Protein AF-A0A2G6SWP2-F1 (afdb_monomer)

Sequence (239 aa):
MKKTIASVWGLAACVAVLSAGQAAAQPREADLSPHEALRAASAQRAAQRSGIEQERKQNLAQRKQTEVKCYRLFAVEDCLRDARNEWRQVETRLRAQEVQINDAERKEKAQERLRQIEDKQSSAADAAGPAGAASAASATVRNPPQGGKPAAREKSPGTVVLRDREAQERASQQRARQSSQAAEQSAREKESAERAAKARQRQLDAEKASEARRARRDKEQAQSAADGHKPAASLPTPP

Radius of gyration: 37.95 Å; Cα contacts (8 Å, |Δi|>4): 31; chains: 1; bounding box: 95×70×101 Å

Solvent-accessible surface area (backbone atoms only — not comparable to full-atom values): 14429 Å² total; per-residue (Å²): 140,88,82,86,84,86,84,87,84,82,88,82,89,78,91,74,88,74,88,70,77,82,76,75,78,63,77,72,77,66,86,54,53,75,68,51,51,52,49,51,54,52,49,51,51,51,51,51,52,51,50,50,54,51,49,52,53,49,48,53,51,50,41,55,55,48,49,63,55,23,73,74,46,90,62,29,68,61,44,47,50,49,49,51,50,55,48,49,53,54,51,50,54,50,50,52,54,52,49,52,55,52,51,52,53,51,50,53,54,50,51,52,50,49,51,57,49,51,55,51,49,49,55,48,49,71,72,40,48,94,81,39,70,80,49,69,83,72,62,89,62,90,74,78,87,89,82,72,81,81,69,86,70,77,82,49,73,69,61,56,56,52,51,53,49,52,51,50,53,51,52,51,52,50,51,53,51,52,52,49,50,53,50,52,50,55,51,52,50,50,52,50,52,49,53,51,51,53,50,52,50,52,49,56,52,50,48,53,54,48,52,54,51,50,55,49,51,53,48,53,51,52,51,40,46,74,74,67,51,78,80,80,81,77,79,82,79,81,133

Mean predicted aligned error: 19.32 Å

pLDDT: mean 81.24, std 20.94, range [34.31, 98.38]

Structure (mmCIF, N/CA/C/O backbone):
data_AF-A0A2G6SWP2-F1
#
_entry.id   AF-A0A2G6SWP2-F1
#
loop_
_atom_site.group_PDB
_atom_site.id
_atom_site.type_symbol
_atom_site.label_atom_id
_atom_site.label_alt_id
_atom_site.label_comp_id
_atom_site.label_asym_id
_atom_site.label_entity_id
_atom_site.label_seq_id
_atom_site.pdbx_PDB_ins_code
_atom_site.Cartn_x
_atom_site.Cartn_y
_atom_site.Cartn_z
_atom_site.occupancy
_atom_site.B_iso_or_equiv
_atom_site.auth_seq_id
_atom_site.auth_comp_id
_atom_site.auth_asym_id
_atom_site.auth_atom_id
_atom_site.pdbx_PDB_model_num
ATOM 1 N N . MET A 1 1 ? 52.489 -29.653 -4.507 1.00 43.66 1 MET A N 1
ATOM 2 C CA . MET A 1 1 ? 53.060 -29.949 -3.176 1.00 43.66 1 MET A CA 1
ATOM 3 C C . MET A 1 1 ? 51.989 -29.649 -2.140 1.00 43.66 1 MET A C 1
ATOM 5 O O . MET A 1 1 ? 51.644 -28.495 -1.944 1.00 43.66 1 MET A O 1
ATOM 9 N N . LYS A 1 2 ? 51.362 -30.698 -1.604 1.00 43.72 2 LYS A N 1
ATOM 10 C CA . LYS A 1 2 ? 50.264 -30.632 -0.631 1.00 43.72 2 LYS A CA 1
ATOM 11 C C . LYS A 1 2 ? 50.854 -30.937 0.745 1.00 43.72 2 LYS A C 1
ATOM 13 O O . LYS A 1 2 ? 51.536 -31.950 0.871 1.00 43.72 2 LYS A O 1
ATOM 18 N N . LYS A 1 3 ? 50.594 -30.105 1.752 1.00 48.22 3 LYS A N 1
ATOM 19 C CA . LYS A 1 3 ? 50.799 -30.470 3.160 1.00 48.22 3 LYS A CA 1
ATOM 20 C C . LYS A 1 3 ? 49.583 -30.049 3.976 1.00 48.22 3 LYS A C 1
ATOM 22 O O . LYS A 1 3 ? 49.459 -28.917 4.422 1.00 48.22 3 LYS A O 1
ATOM 27 N N . THR A 1 4 ? 48.678 -31.007 4.104 1.00 47.84 4 THR A N 1
ATOM 28 C CA . THR A 1 4 ? 47.709 -31.153 5.187 1.00 47.84 4 THR A CA 1
ATOM 29 C C . THR A 1 4 ? 48.463 -31.486 6.474 1.00 47.84 4 THR A C 1
ATOM 31 O O . THR A 1 4 ? 49.260 -32.423 6.473 1.00 47.84 4 THR A O 1
ATOM 34 N N . ILE A 1 5 ? 48.207 -30.762 7.563 1.00 57.62 5 ILE A N 1
ATOM 35 C CA . ILE A 1 5 ? 48.608 -31.179 8.911 1.00 57.62 5 ILE A CA 1
ATOM 36 C C . ILE A 1 5 ? 47.326 -31.518 9.660 1.00 57.62 5 ILE A C 1
ATOM 38 O O . ILE A 1 5 ? 46.553 -30.641 10.036 1.00 57.62 5 ILE A O 1
ATOM 42 N N . ALA A 1 6 ? 47.100 -32.819 9.807 1.00 49.94 6 ALA A N 1
ATOM 43 C CA . ALA A 1 6 ? 46.208 -33.386 10.796 1.00 49.94 6 ALA A CA 1
ATOM 44 C C . ALA A 1 6 ? 47.041 -33.664 12.050 1.00 49.94 6 ALA A C 1
ATOM 46 O O . ALA A 1 6 ? 48.084 -34.307 11.953 1.00 49.94 6 ALA A O 1
ATOM 47 N N . SER A 1 7 ? 46.561 -33.221 13.208 1.00 47.03 7 SER A N 1
ATOM 48 C CA . SER A 1 7 ? 47.030 -33.715 14.500 1.00 47.03 7 SER A CA 1
ATOM 49 C C . SER A 1 7 ? 45.811 -34.081 15.330 1.00 47.03 7 SER A C 1
ATOM 51 O O . SER A 1 7 ? 45.138 -33.224 15.893 1.00 47.03 7 SER A O 1
ATOM 53 N N . VAL A 1 8 ? 45.530 -35.381 15.350 1.00 48.97 8 VAL A N 1
ATOM 54 C CA . VAL A 1 8 ? 44.679 -36.053 16.328 1.00 48.97 8 VAL A CA 1
ATOM 55 C C . VAL A 1 8 ? 45.615 -36.600 17.398 1.00 48.97 8 VAL A C 1
ATOM 57 O O . VAL A 1 8 ? 46.459 -37.431 17.083 1.00 48.97 8 VAL A O 1
ATOM 60 N N . TRP A 1 9 ? 45.451 -36.161 18.642 1.00 51.78 9 TRP A N 1
ATOM 61 C CA . TRP A 1 9 ? 45.814 -36.940 19.826 1.00 51.78 9 TRP A CA 1
ATOM 62 C C . TRP A 1 9 ? 44.601 -36.925 20.745 1.00 51.78 9 TRP A C 1
ATOM 64 O O . TRP A 1 9 ? 44.095 -35.866 21.113 1.00 51.78 9 TRP A O 1
ATOM 74 N N . GLY A 1 10 ? 44.081 -38.119 21.002 1.00 37.25 10 GLY A N 1
ATOM 75 C CA . GLY A 1 10 ? 42.907 -38.346 21.823 1.00 37.25 10 GLY A CA 1
ATOM 76 C C . GLY A 1 10 ? 43.239 -38.729 23.262 1.00 37.25 10 GLY A C 1
ATOM 77 O O . GLY A 1 10 ? 44.387 -38.990 23.606 1.00 37.25 10 GLY A O 1
ATOM 78 N N . LEU A 1 11 ? 42.141 -38.851 24.014 1.00 43.56 11 LEU A N 1
ATOM 79 C CA . LEU A 1 11 ? 41.941 -39.625 25.242 1.00 43.56 11 LEU A CA 1
ATOM 80 C C . LEU A 1 11 ? 42.692 -39.166 26.500 1.00 43.56 11 LEU A C 1
ATOM 82 O O . LEU A 1 11 ? 43.855 -39.486 26.697 1.00 43.56 11 LEU A O 1
ATOM 86 N N . ALA A 1 12 ? 41.946 -38.601 27.450 1.00 42.12 12 ALA A N 1
ATOM 87 C CA . ALA A 1 12 ? 41.608 -39.337 28.672 1.00 42.12 12 ALA A CA 1
ATOM 88 C C . ALA A 1 12 ? 40.544 -38.587 29.485 1.00 42.12 12 ALA A C 1
ATOM 90 O O . ALA A 1 12 ? 40.547 -37.365 29.599 1.00 42.12 12 ALA A O 1
ATOM 91 N N . ALA A 1 13 ? 39.610 -39.366 30.014 1.00 46.72 13 ALA A N 1
ATOM 92 C CA . ALA A 1 13 ? 38.471 -38.945 30.799 1.00 46.72 13 ALA A CA 1
ATOM 93 C C . ALA A 1 13 ? 38.866 -38.367 32.165 1.00 46.72 13 ALA A C 1
ATOM 95 O O . ALA A 1 13 ? 39.671 -38.957 32.875 1.00 46.72 13 ALA A O 1
ATOM 96 N N . CYS A 1 14 ? 38.176 -37.302 32.569 1.00 34.31 14 CYS A N 1
ATOM 97 C CA . CYS A 1 14 ? 37.864 -37.013 33.966 1.00 34.31 14 CYS A CA 1
ATOM 98 C C . CYS A 1 14 ? 36.443 -36.446 34.008 1.00 34.31 14 CYS A C 1
ATOM 100 O O . CYS A 1 14 ? 36.204 -35.262 33.780 1.00 34.31 14 CYS A O 1
ATOM 102 N N . VAL A 1 15 ? 35.486 -37.341 34.252 1.00 48.19 15 VAL A N 1
ATOM 103 C CA . VAL A 1 15 ? 34.116 -37.006 34.638 1.00 48.19 15 VAL A CA 1
ATOM 104 C C . VAL A 1 15 ? 34.180 -36.477 36.069 1.00 48.19 15 VAL A C 1
ATOM 106 O O . VAL A 1 15 ? 34.232 -37.248 37.020 1.00 48.19 15 VAL A O 1
ATOM 109 N N . ALA A 1 16 ? 34.206 -35.155 36.218 1.00 45.41 16 ALA A N 1
ATOM 110 C CA . ALA A 1 16 ? 33.907 -34.486 37.476 1.00 45.41 16 ALA A CA 1
ATOM 111 C C . ALA A 1 16 ? 32.508 -33.878 37.355 1.00 45.41 16 ALA A C 1
ATOM 113 O O . ALA A 1 16 ? 32.320 -32.777 36.838 1.00 45.41 16 ALA A O 1
ATOM 114 N N . VAL A 1 17 ? 31.511 -34.642 37.803 1.00 51.81 17 VAL A N 1
ATOM 115 C CA . VAL A 1 17 ? 30.161 -34.145 38.069 1.00 51.81 17 VAL A CA 1
ATOM 116 C C . VAL A 1 17 ? 30.259 -33.235 39.293 1.00 51.81 17 VAL A C 1
ATOM 118 O O . VAL A 1 17 ? 30.178 -33.697 40.425 1.00 51.81 17 VAL A O 1
ATOM 121 N N . LEU A 1 18 ? 30.465 -31.937 39.068 1.00 44.81 18 LEU A N 1
ATOM 122 C CA . LEU A 1 18 ? 30.112 -30.906 40.040 1.00 44.81 18 LEU A CA 1
ATOM 123 C C . LEU A 1 18 ? 28.833 -30.231 39.554 1.00 44.81 18 LEU A C 1
ATOM 125 O O . LEU A 1 18 ? 28.837 -29.274 38.784 1.00 44.81 18 LEU A O 1
ATOM 129 N N . SER A 1 19 ? 27.721 -30.779 40.024 1.00 45.25 19 SER A N 1
ATOM 130 C CA . SER A 1 19 ? 26.409 -30.150 40.046 1.00 45.25 19 SER A CA 1
ATOM 131 C C . SER A 1 19 ? 26.446 -28.907 40.943 1.00 45.25 19 SER A C 1
ATOM 133 O O . SER A 1 19 ? 26.057 -28.950 42.107 1.00 45.25 19 SER A O 1
ATOM 135 N N . ALA A 1 20 ? 26.930 -27.793 40.392 1.00 44.88 20 ALA A N 1
ATOM 136 C CA . ALA A 1 20 ? 26.612 -26.459 40.883 1.00 44.88 20 ALA A CA 1
ATOM 137 C C . ALA A 1 20 ? 25.254 -26.062 40.296 1.00 44.88 20 ALA A C 1
ATOM 139 O O . ALA A 1 20 ? 25.025 -26.189 39.093 1.00 44.88 20 ALA A O 1
ATOM 140 N N . GLY A 1 21 ? 24.337 -25.677 41.182 1.00 43.00 21 GLY A N 1
ATOM 141 C CA . GLY A 1 21 ? 22.912 -25.556 40.919 1.00 43.00 21 GLY A CA 1
ATOM 142 C C . GLY A 1 21 ? 22.585 -24.845 39.612 1.00 43.00 21 GLY A C 1
ATOM 143 O O . GLY A 1 21 ? 22.913 -23.676 39.415 1.00 43.00 21 GLY A O 1
ATOM 144 N N . GLN A 1 22 ? 21.840 -25.548 38.760 1.00 46.06 22 GLN A N 1
ATOM 145 C CA . GLN A 1 22 ? 20.935 -24.903 37.827 1.00 46.06 22 GLN A CA 1
ATOM 146 C C . GLN A 1 22 ? 19.909 -24.144 38.670 1.00 46.06 22 GLN A C 1
ATOM 148 O O . GLN A 1 22 ? 18.851 -24.665 39.021 1.00 46.06 22 GLN A O 1
ATOM 153 N N . ALA A 1 23 ? 20.239 -22.904 39.029 1.00 39.75 23 ALA A N 1
ATOM 154 C CA . ALA A 1 23 ? 19.227 -21.901 39.268 1.00 39.75 23 ALA A CA 1
ATOM 155 C C . ALA A 1 23 ? 18.534 -21.724 37.920 1.00 39.75 23 ALA A C 1
ATOM 157 O O . ALA A 1 23 ? 18.971 -20.956 37.064 1.00 39.75 23 ALA A O 1
ATOM 158 N N . ALA A 1 24 ? 17.496 -22.530 37.706 1.00 39.66 24 ALA A N 1
ATOM 159 C CA . ALA A 1 24 ? 16.504 -22.258 36.700 1.00 39.66 24 ALA A CA 1
ATOM 160 C C . ALA A 1 24 ? 16.026 -20.831 36.975 1.00 39.66 24 ALA A C 1
ATOM 162 O O . ALA A 1 24 ? 15.242 -20.585 37.892 1.00 39.66 24 ALA A O 1
ATOM 163 N N . ALA A 1 25 ? 16.529 -19.884 36.187 1.00 39.28 25 ALA A N 1
ATOM 164 C CA . ALA A 1 25 ? 15.828 -18.654 35.906 1.00 39.28 25 ALA A CA 1
ATOM 165 C C . ALA A 1 25 ? 14.575 -19.065 35.128 1.00 39.28 25 ALA A C 1
ATOM 167 O O . ALA A 1 25 ? 14.493 -18.938 33.910 1.00 39.28 25 ALA A O 1
ATOM 168 N N . GLN A 1 26 ? 13.618 -19.645 35.856 1.00 42.97 26 GLN A N 1
ATOM 169 C CA . GLN A 1 26 ? 12.218 -19.590 35.496 1.00 42.97 26 GLN A CA 1
ATOM 170 C C . GLN A 1 26 ? 11.980 -18.121 35.145 1.00 42.97 26 GLN A C 1
ATOM 172 O O . GLN A 1 26 ? 12.336 -17.260 35.966 1.00 42.97 26 GLN A O 1
ATOM 177 N N . PRO A 1 27 ? 11.464 -17.785 33.950 1.00 47.94 27 PRO A N 1
ATOM 178 C CA . PRO A 1 27 ? 10.908 -16.462 33.791 1.00 47.94 27 PRO A CA 1
ATOM 179 C C . PRO A 1 27 ? 9.874 -16.380 34.905 1.00 47.94 27 PRO A C 1
ATOM 181 O O . PRO A 1 27 ? 8.914 -17.147 34.924 1.00 47.94 27 PRO A O 1
ATOM 184 N N . ARG A 1 28 ? 10.126 -15.527 35.902 1.00 49.12 28 ARG A N 1
ATOM 185 C CA . ARG A 1 28 ? 9.040 -15.025 36.725 1.00 49.12 28 ARG A CA 1
ATOM 186 C C . ARG A 1 28 ? 8.047 -14.535 35.687 1.00 49.12 28 ARG A C 1
ATOM 188 O O . ARG A 1 28 ? 8.341 -13.558 34.994 1.00 49.12 28 ARG A O 1
ATOM 195 N N . GLU A 1 29 ? 6.943 -15.258 35.524 1.00 49.25 29 GLU A N 1
ATOM 196 C CA . GLU A 1 29 ? 5.697 -14.653 35.103 1.00 49.25 29 GLU A CA 1
ATOM 197 C C . GLU A 1 29 ? 5.513 -13.552 36.129 1.00 49.25 29 GLU A C 1
ATOM 199 O O . GLU A 1 29 ? 5.116 -13.771 37.270 1.00 49.25 29 GLU A O 1
ATOM 204 N N . ALA A 1 30 ? 6.058 -12.386 35.798 1.00 59.19 30 ALA A N 1
ATOM 205 C CA . ALA A 1 30 ? 5.770 -11.201 36.539 1.00 59.19 30 ALA A CA 1
ATOM 206 C C . ALA A 1 30 ? 4.250 -11.146 36.470 1.00 59.19 30 ALA A C 1
ATOM 208 O O . ALA A 1 30 ? 3.702 -11.141 35.362 1.00 59.19 30 ALA A O 1
ATOM 209 N N . ASP A 1 31 ? 3.603 -11.185 37.635 1.00 63.25 31 ASP A N 1
ATOM 210 C CA . ASP A 1 31 ? 2.217 -10.775 37.839 1.00 63.25 31 ASP A CA 1
ATOM 211 C C . ASP A 1 31 ? 2.118 -9.298 37.428 1.00 63.25 31 ASP A C 1
ATOM 213 O O . ASP A 1 31 ? 1.951 -8.387 38.236 1.00 63.25 31 ASP A O 1
ATOM 21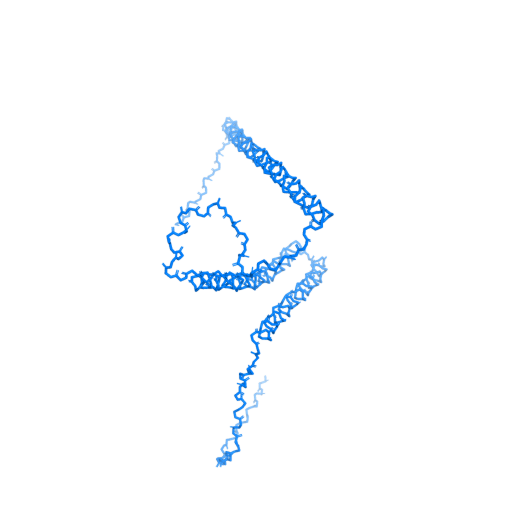7 N N . LEU A 1 32 ? 2.354 -9.037 36.144 1.00 66.62 32 LEU A N 1
ATOM 218 C CA . LEU A 1 32 ? 2.173 -7.762 35.511 1.00 66.62 32 LEU A CA 1
ATOM 219 C C . LEU A 1 32 ? 0.677 -7.583 35.515 1.00 66.62 32 LEU A C 1
ATOM 221 O O . LEU A 1 32 ? -0.076 -8.428 35.019 1.00 66.62 32 LEU A O 1
ATOM 225 N N . SER A 1 33 ? 0.254 -6.457 36.070 1.00 84.62 33 SER A N 1
ATOM 226 C CA . SER A 1 33 ? -1.134 -6.058 35.944 1.00 84.62 33 SER A CA 1
ATOM 227 C C . SER A 1 33 ? -1.541 -6.150 34.462 1.00 84.62 33 SER A C 1
ATOM 229 O O . SER A 1 33 ? -0.721 -5.872 33.575 1.00 84.62 33 SER A O 1
ATOM 231 N N . PRO A 1 34 ? -2.801 -6.488 34.142 1.00 82.25 34 PRO A N 1
ATOM 232 C CA . PRO A 1 34 ? -3.266 -6.556 32.753 1.00 82.25 34 PRO A CA 1
ATOM 233 C C . PRO A 1 34 ? -2.919 -5.297 31.934 1.00 82.25 34 PRO A C 1
ATOM 235 O O . PRO A 1 34 ? -2.650 -5.360 30.734 1.00 82.25 34 PRO A O 1
ATOM 238 N N . HIS A 1 35 ? -2.845 -4.144 32.605 1.00 81.12 35 HIS A N 1
ATOM 239 C CA . HIS A 1 35 ? -2.438 -2.870 32.024 1.00 81.12 35 HIS A CA 1
ATOM 240 C C . HIS A 1 35 ? -0.935 -2.789 31.680 1.00 81.12 35 HIS A C 1
ATOM 242 O O . HIS A 1 35 ? -0.553 -2.190 30.674 1.00 81.12 35 HIS A O 1
ATOM 248 N N . GLU A 1 36 ? -0.053 -3.380 32.484 1.00 88.06 36 GLU A N 1
ATOM 249 C CA . GLU A 1 36 ? 1.378 -3.482 32.176 1.00 88.06 36 GLU A CA 1
ATOM 250 C C . GLU A 1 36 ? 1.654 -4.454 31.035 1.00 88.06 36 GLU A C 1
ATOM 252 O O . GLU A 1 36 ? 2.434 -4.117 30.143 1.00 88.06 36 GLU A O 1
ATOM 257 N N . ALA A 1 37 ? 0.960 -5.595 31.001 1.00 86.56 37 ALA A N 1
ATOM 258 C CA . ALA A 1 37 ? 1.048 -6.543 29.893 1.00 86.56 37 ALA A CA 1
ATOM 259 C C . ALA A 1 37 ? 0.632 -5.893 28.560 1.00 86.56 37 ALA A C 1
ATOM 261 O O . ALA A 1 37 ? 1.340 -6.008 27.557 1.00 86.56 37 ALA A O 1
ATOM 262 N N . LEU A 1 38 ? -0.461 -5.118 28.558 1.00 84.75 38 LEU A N 1
ATOM 263 C CA . LEU A 1 38 ? -0.909 -4.379 27.374 1.00 84.75 38 LEU A CA 1
ATOM 264 C C . LEU A 1 38 ? 0.105 -3.313 26.932 1.00 84.75 38 LEU A C 1
ATOM 266 O O . LEU A 1 38 ? 0.394 -3.185 25.738 1.00 84.75 38 LEU A O 1
ATOM 270 N N . ARG A 1 39 ? 0.679 -2.562 27.883 1.00 88.31 39 ARG A N 1
ATOM 271 C CA . ARG A 1 39 ? 1.735 -1.581 27.585 1.00 88.31 39 ARG A CA 1
ATOM 272 C C . ARG A 1 39 ? 2.972 -2.257 26.994 1.00 88.31 39 ARG A C 1
ATOM 274 O O . ARG A 1 39 ? 3.462 -1.786 25.968 1.00 88.31 39 ARG A O 1
ATOM 281 N N . ALA A 1 40 ? 3.430 -3.367 27.568 1.00 89.56 40 ALA A N 1
ATOM 282 C CA . ALA A 1 40 ? 4.570 -4.126 27.058 1.00 89.56 40 ALA A CA 1
ATOM 283 C C . ALA A 1 40 ? 4.321 -4.647 25.631 1.00 89.56 40 ALA A C 1
ATOM 285 O O . ALA A 1 40 ? 5.151 -4.433 24.747 1.00 89.56 40 ALA A O 1
ATOM 286 N N . ALA A 1 41 ? 3.141 -5.220 25.368 1.00 88.31 41 ALA A N 1
ATOM 287 C CA . ALA A 1 41 ? 2.749 -5.674 24.032 1.00 88.31 41 ALA A CA 1
ATOM 288 C C . ALA A 1 41 ? 2.705 -4.515 23.015 1.00 88.31 41 ALA A C 1
ATOM 290 O O . ALA A 1 41 ? 3.174 -4.642 21.881 1.00 88.31 41 ALA A O 1
ATOM 291 N N . SER A 1 42 ? 2.194 -3.348 23.424 1.00 88.81 42 SER A N 1
ATOM 292 C CA . SER A 1 42 ? 2.184 -2.150 22.577 1.00 88.81 42 SER A CA 1
ATOM 293 C C . SER A 1 42 ? 3.596 -1.638 22.262 1.00 88.81 42 SER A C 1
ATOM 295 O O . SER A 1 42 ? 3.885 -1.302 21.112 1.00 88.81 42 SER A O 1
ATOM 297 N N . ALA A 1 43 ? 4.497 -1.652 23.250 1.00 93.06 43 ALA A N 1
ATOM 298 C CA . ALA A 1 43 ? 5.888 -1.243 23.093 1.00 93.06 43 ALA A CA 1
ATOM 299 C C . ALA A 1 43 ? 6.655 -2.208 22.179 1.00 93.06 43 ALA A C 1
ATOM 301 O O . ALA A 1 43 ? 7.401 -1.767 21.306 1.00 93.06 43 ALA A O 1
ATOM 302 N N . GLN A 1 44 ? 6.410 -3.514 22.308 1.00 92.50 44 GLN A N 1
ATOM 303 C CA . GLN A 1 44 ? 6.983 -4.530 21.427 1.00 92.50 44 GLN A CA 1
ATOM 304 C C . GLN A 1 44 ? 6.559 -4.315 19.970 1.00 92.50 44 GLN A C 1
ATOM 306 O O . GLN A 1 44 ? 7.404 -4.327 19.075 1.00 92.50 44 GLN A O 1
ATOM 311 N N . ARG A 1 45 ? 5.273 -4.046 19.713 1.00 92.62 45 ARG A N 1
ATOM 312 C CA . ARG A 1 45 ? 4.793 -3.724 18.358 1.00 92.62 45 ARG A CA 1
ATOM 313 C C . ARG A 1 45 ? 5.403 -2.433 17.820 1.00 92.62 45 ARG A C 1
ATOM 315 O O . ARG A 1 45 ? 5.762 -2.374 16.647 1.00 92.62 45 ARG A O 1
ATOM 322 N N . ALA A 1 46 ? 5.543 -1.406 18.656 1.00 94.19 46 ALA A N 1
ATOM 323 C CA . ALA A 1 46 ? 6.205 -0.165 18.260 1.00 94.19 46 ALA A CA 1
ATOM 324 C C . ALA A 1 46 ? 7.679 -0.404 17.886 1.00 94.19 46 ALA A C 1
ATOM 326 O O . ALA A 1 46 ? 8.139 0.099 16.861 1.00 94.19 46 ALA A O 1
ATOM 327 N N . ALA A 1 47 ? 8.393 -1.231 18.657 1.00 96.00 47 ALA A N 1
ATOM 328 C CA . ALA A 1 47 ? 9.767 -1.625 18.357 1.00 96.00 47 ALA A CA 1
ATOM 329 C C . ALA A 1 47 ? 9.866 -2.401 17.033 1.00 96.00 47 ALA A C 1
ATOM 331 O O . ALA A 1 47 ? 10.728 -2.093 16.212 1.00 96.00 47 ALA A O 1
ATOM 332 N N . GLN A 1 48 ? 8.947 -3.338 16.775 1.00 95.44 48 GLN A N 1
ATOM 333 C CA . GLN A 1 48 ? 8.879 -4.067 15.502 1.00 95.44 48 GLN A CA 1
ATOM 334 C C . GLN A 1 48 ? 8.645 -3.129 14.310 1.00 95.44 48 GLN A C 1
ATOM 336 O O . GLN A 1 48 ? 9.365 -3.207 13.318 1.00 95.44 48 GLN A O 1
ATOM 341 N N . ARG A 1 49 ? 7.687 -2.197 14.417 1.00 96.44 49 ARG A N 1
ATOM 342 C CA . ARG A 1 49 ? 7.420 -1.191 13.371 1.00 96.44 49 ARG A CA 1
ATOM 343 C C . ARG A 1 49 ? 8.640 -0.299 13.121 1.00 96.44 49 ARG A C 1
ATOM 345 O O . ARG A 1 49 ? 8.982 -0.041 11.973 1.00 96.44 49 ARG A O 1
ATOM 352 N N . SER A 1 50 ? 9.324 0.126 14.184 1.00 97.25 50 SER A N 1
ATOM 353 C CA . SER A 1 50 ? 10.571 0.895 14.078 1.00 97.25 50 SER A CA 1
ATOM 354 C C . SER A 1 50 ? 11.672 0.110 13.354 1.00 97.25 50 SER A C 1
ATOM 356 O O . SER A 1 50 ? 12.340 0.652 12.474 1.00 97.25 50 SER A O 1
ATOM 358 N N . GLY A 1 51 ? 11.815 -1.185 13.663 1.00 97.81 51 GLY A N 1
ATOM 359 C CA . GLY A 1 51 ? 12.747 -2.082 12.975 1.00 97.81 51 GLY A CA 1
ATOM 360 C C . GLY A 1 51 ? 12.456 -2.197 11.477 1.00 97.81 51 GLY A C 1
ATOM 361 O O . GLY A 1 51 ? 13.367 -2.035 10.667 1.00 97.81 51 GLY A O 1
ATOM 362 N N . ILE A 1 52 ? 11.184 -2.369 11.100 1.00 97.94 52 ILE A N 1
ATOM 363 C CA . ILE A 1 52 ? 10.750 -2.400 9.691 1.00 97.94 52 ILE A CA 1
ATOM 364 C C . ILE A 1 52 ? 11.110 -1.089 8.977 1.00 97.94 52 ILE A C 1
ATOM 366 O O . ILE A 1 52 ? 11.653 -1.111 7.873 1.00 97.94 52 ILE A O 1
ATOM 370 N N . GLU A 1 53 ? 10.866 0.063 9.605 1.00 98.12 53 GLU A N 1
ATOM 371 C CA . GLU A 1 53 ? 11.213 1.369 9.030 1.00 98.12 53 GLU A CA 1
ATOM 372 C C . GLU A 1 53 ? 12.727 1.567 8.878 1.00 98.12 53 GLU A C 1
ATOM 374 O O . GLU A 1 53 ? 13.197 2.147 7.893 1.00 98.12 53 GLU A O 1
ATOM 379 N N . GLN A 1 54 ? 13.518 1.069 9.827 1.00 98.25 54 GLN A N 1
ATOM 380 C CA . GLN A 1 54 ? 14.972 1.082 9.714 1.00 98.25 54 GLN A CA 1
ATOM 381 C C . GLN A 1 54 ? 15.448 0.202 8.551 1.00 98.25 54 GLN A C 1
ATOM 383 O O . GLN A 1 54 ? 16.293 0.635 7.764 1.00 98.25 54 GLN A O 1
ATOM 388 N N . GLU A 1 55 ? 14.876 -0.990 8.395 1.00 97.94 55 GLU A N 1
ATOM 389 C CA . GLU A 1 55 ? 15.203 -1.907 7.303 1.00 97.94 55 GLU A CA 1
ATOM 390 C C . GLU A 1 55 ? 14.794 -1.335 5.937 1.00 97.94 55 GLU A C 1
ATOM 392 O O . GLU A 1 55 ? 15.574 -1.400 4.986 1.00 97.94 55 GLU A O 1
ATOM 397 N N . ARG A 1 56 ? 13.639 -0.660 5.839 1.00 98.31 56 ARG A N 1
ATOM 398 C CA . ARG A 1 56 ? 13.234 0.085 4.630 1.00 98.31 56 ARG A CA 1
ATOM 399 C C . ARG A 1 56 ? 14.268 1.136 4.234 1.00 98.31 56 ARG A C 1
ATOM 401 O O . ARG A 1 56 ? 14.643 1.231 3.062 1.00 98.31 56 ARG A O 1
ATOM 408 N N . LYS A 1 57 ? 14.760 1.918 5.202 1.00 98.31 57 LYS A N 1
ATOM 409 C CA . LYS A 1 57 ? 15.801 2.933 4.959 1.00 98.31 57 LYS A CA 1
ATOM 410 C C . LYS A 1 57 ? 17.100 2.297 4.469 1.00 98.31 57 LYS A C 1
ATOM 412 O O . LYS A 1 57 ? 17.702 2.812 3.526 1.00 98.31 57 LYS A O 1
ATOM 417 N N . GLN A 1 58 ? 17.508 1.179 5.067 1.00 98.00 58 GLN A N 1
ATOM 418 C CA . GLN A 1 58 ? 18.692 0.429 4.642 1.00 98.00 58 GLN A CA 1
ATOM 419 C C . GLN A 1 58 ? 18.523 -0.138 3.227 1.00 98.00 58 GLN A C 1
ATOM 421 O O . GLN A 1 58 ? 19.399 0.059 2.390 1.00 98.00 58 GLN A O 1
ATOM 426 N N . ASN A 1 59 ? 17.376 -0.751 2.920 1.00 98.00 59 ASN A N 1
ATOM 427 C CA . ASN A 1 59 ? 17.057 -1.284 1.594 1.00 98.00 59 ASN A CA 1
ATOM 428 C C . ASN A 1 59 ? 17.072 -0.183 0.517 1.00 98.00 59 ASN A C 1
ATOM 430 O O . ASN A 1 59 ? 17.628 -0.355 -0.569 1.00 98.00 59 ASN A O 1
ATOM 434 N N . LEU A 1 60 ? 16.527 0.999 0.827 1.00 97.81 60 LEU A N 1
ATOM 435 C CA . LEU A 1 60 ? 16.585 2.156 -0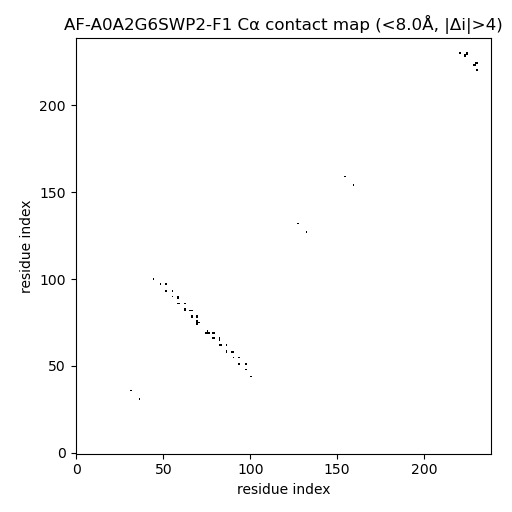.068 1.00 97.81 60 LEU A CA 1
ATOM 436 C C . LEU A 1 60 ? 18.022 2.655 -0.280 1.00 97.81 60 LEU A C 1
ATOM 438 O O . LEU A 1 60 ? 18.400 2.971 -1.410 1.00 97.81 60 LEU A O 1
ATOM 442 N N . ALA A 1 61 ? 18.819 2.745 0.787 1.00 97.94 61 ALA A N 1
ATOM 443 C CA . ALA A 1 61 ? 20.218 3.152 0.694 1.00 97.94 61 ALA A CA 1
ATOM 444 C C . ALA A 1 61 ? 21.032 2.159 -0.149 1.00 97.94 61 ALA A C 1
ATOM 446 O O . ALA A 1 61 ? 21.764 2.579 -1.046 1.00 97.94 61 ALA A O 1
ATOM 447 N N . GLN A 1 62 ? 20.833 0.858 0.075 1.00 97.44 62 GLN A N 1
ATOM 448 C CA . GLN A 1 62 ? 21.465 -0.210 -0.691 1.00 97.44 62 GLN A CA 1
ATOM 449 C C . GLN A 1 62 ? 21.108 -0.108 -2.174 1.00 97.44 62 GLN A C 1
ATOM 451 O O . GLN A 1 62 ? 22.001 -0.094 -3.019 1.00 97.44 62 GLN A O 1
ATOM 456 N N . ARG A 1 63 ? 19.819 0.058 -2.498 1.00 97.69 63 ARG A N 1
ATOM 457 C CA . ARG A 1 63 ? 19.371 0.237 -3.883 1.00 97.69 63 ARG A CA 1
ATOM 458 C C . ARG A 1 63 ? 20.067 1.419 -4.556 1.00 97.69 63 ARG A C 1
ATOM 460 O O . ARG A 1 63 ? 20.580 1.256 -5.656 1.00 97.69 63 ARG A O 1
ATOM 467 N N . LYS A 1 64 ? 20.135 2.583 -3.900 1.00 98.00 64 LYS A N 1
ATOM 468 C CA . LYS A 1 64 ? 20.822 3.768 -4.451 1.00 98.00 64 LYS A CA 1
ATOM 469 C C . LYS A 1 64 ? 22.304 3.498 -4.722 1.00 98.00 64 LYS A C 1
ATOM 471 O O . LYS A 1 64 ? 22.823 3.904 -5.757 1.00 98.00 64 LYS A O 1
ATOM 476 N N . GLN A 1 65 ? 22.986 2.798 -3.815 1.00 97.88 65 GLN A N 1
ATOM 477 C CA . GLN A 1 65 ? 24.386 2.418 -4.016 1.00 97.88 65 GLN A CA 1
ATOM 478 C C . GLN A 1 65 ? 24.555 1.439 -5.185 1.00 97.88 65 GLN A C 1
ATOM 480 O O . GLN A 1 65 ? 25.496 1.582 -5.966 1.00 97.88 65 GLN A O 1
ATOM 485 N N . THR A 1 66 ? 23.652 0.466 -5.331 1.00 97.50 66 THR A N 1
ATOM 486 C CA . THR A 1 66 ? 23.655 -0.474 -6.460 1.00 97.50 66 THR A CA 1
ATOM 487 C C . THR A 1 66 ? 23.372 0.239 -7.780 1.00 97.50 66 THR A C 1
ATOM 489 O O . THR A 1 66 ? 24.090 0.008 -8.747 1.00 97.50 66 THR A O 1
ATOM 492 N N . GLU A 1 67 ? 22.415 1.170 -7.822 1.00 97.62 67 GLU A N 1
ATOM 493 C CA . GLU A 1 67 ? 22.106 1.963 -9.021 1.00 97.62 67 GLU A CA 1
ATOM 494 C C . GLU A 1 67 ? 23.344 2.730 -9.524 1.00 97.62 67 GLU A C 1
ATOM 496 O O . GLU A 1 67 ? 23.658 2.675 -10.712 1.00 97.62 67 GLU A O 1
ATOM 501 N N . VAL A 1 68 ? 24.120 3.357 -8.627 1.00 98.00 68 VAL A N 1
ATOM 502 C CA . VAL A 1 68 ? 25.384 4.034 -8.992 1.00 98.00 68 VAL A CA 1
ATOM 503 C C . VAL A 1 68 ? 26.408 3.066 -9.592 1.00 98.00 68 VAL A C 1
ATOM 505 O O . VAL A 1 68 ? 27.125 3.429 -10.525 1.00 98.00 68 VAL A O 1
ATOM 508 N N . LYS A 1 69 ? 26.489 1.834 -9.077 1.00 97.44 69 LYS A N 1
ATOM 509 C CA . LYS A 1 69 ? 27.374 0.799 -9.632 1.00 97.44 69 LYS A CA 1
ATOM 510 C C . LYS A 1 69 ? 26.893 0.344 -11.012 1.00 97.44 69 LYS A C 1
ATOM 512 O O . LYS A 1 69 ? 27.726 0.203 -11.902 1.00 97.44 69 LYS A O 1
ATOM 517 N N . CYS A 1 70 ? 25.582 0.183 -11.208 1.00 98.38 70 CYS A N 1
ATOM 518 C CA . CYS A 1 70 ? 25.004 -0.243 -12.484 1.00 98.38 70 CYS A CA 1
ATOM 519 C C . CYS A 1 70 ? 25.349 0.709 -13.631 1.00 98.38 70 CYS A C 1
ATOM 521 O O . CYS A 1 70 ? 25.700 0.241 -14.708 1.00 98.38 70 CYS A O 1
ATOM 523 N N . TYR A 1 71 ? 25.338 2.026 -13.400 1.00 97.75 71 TYR A N 1
ATOM 524 C CA . TYR A 1 71 ? 25.691 3.011 -14.433 1.00 97.75 71 TYR A CA 1
ATOM 525 C C . TYR A 1 71 ? 27.150 2.943 -14.911 1.00 97.75 71 TYR A C 1
ATOM 527 O O . TYR A 1 71 ? 27.490 3.573 -15.908 1.00 97.75 71 TYR A O 1
ATOM 535 N N . ARG A 1 72 ? 28.025 2.199 -14.223 1.00 97.06 72 ARG A N 1
ATOM 536 C CA . ARG A 1 72 ? 29.417 1.971 -14.648 1.00 97.06 72 ARG A CA 1
ATOM 537 C C . ARG A 1 72 ? 29.590 0.695 -15.473 1.00 97.06 72 ARG A C 1
ATOM 539 O O . ARG A 1 72 ? 30.693 0.427 -15.940 1.00 97.06 72 ARG A O 1
ATOM 546 N N . LEU A 1 73 ? 28.541 -0.114 -15.600 1.00 96.00 73 LEU A N 1
ATOM 547 C CA . LEU A 1 73 ? 28.565 -1.376 -16.329 1.00 96.00 73 LEU A CA 1
ATOM 548 C C . LEU A 1 73 ? 28.102 -1.176 -17.771 1.00 96.00 73 LEU A C 1
ATOM 550 O O . LEU A 1 73 ? 27.439 -0.201 -18.101 1.00 96.00 73 LEU A O 1
ATOM 554 N N . PHE A 1 74 ? 28.427 -2.137 -18.630 1.00 95.31 74 PHE A N 1
ATOM 555 C CA . PHE A 1 74 ? 27.959 -2.132 -20.014 1.00 95.31 74 PHE A CA 1
ATOM 556 C C . PHE A 1 74 ? 26.464 -2.490 -20.113 1.00 95.31 74 PHE A C 1
ATOM 558 O O . PHE A 1 74 ? 25.706 -1.841 -20.826 1.00 95.31 74 PHE A O 1
ATOM 565 N N . ALA A 1 75 ? 26.015 -3.479 -19.335 1.00 96.00 75 ALA A N 1
ATOM 566 C CA . ALA A 1 75 ? 24.619 -3.915 -19.268 1.00 96.00 75 ALA A CA 1
ATOM 567 C C . ALA A 1 75 ? 23.833 -3.152 -18.181 1.00 96.00 75 ALA A C 1
ATOM 569 O O . ALA A 1 75 ? 23.341 -3.739 -17.215 1.00 96.00 75 ALA A O 1
ATOM 570 N N . VAL A 1 76 ? 23.753 -1.823 -18.309 1.00 98.12 76 VAL A N 1
ATOM 571 C CA . VAL A 1 76 ? 23.118 -0.949 -17.301 1.00 98.12 76 VAL A CA 1
ATOM 572 C C . VAL A 1 76 ? 21.660 -1.342 -17.053 1.00 98.12 76 VAL A C 1
ATOM 574 O O . VAL A 1 76 ? 21.246 -1.454 -15.903 1.00 98.12 76 VAL A O 1
ATOM 577 N N . GLU A 1 77 ? 20.886 -1.581 -18.113 1.00 98.12 77 GLU A N 1
ATOM 578 C CA . GLU A 1 77 ? 19.445 -1.849 -18.005 1.00 98.12 77 GLU A CA 1
ATOM 579 C C . GLU A 1 77 ? 19.128 -3.161 -17.282 1.00 98.12 77 GLU A C 1
ATOM 581 O O . GLU A 1 77 ? 18.231 -3.191 -16.434 1.00 98.12 77 GLU A O 1
ATOM 586 N N . ASP A 1 78 ? 19.886 -4.224 -17.557 1.00 98.31 78 ASP A N 1
ATOM 587 C CA . ASP A 1 78 ? 19.716 -5.507 -16.871 1.00 98.31 78 ASP A CA 1
ATOM 588 C C . ASP A 1 78 ? 20.108 -5.383 -15.393 1.00 98.31 78 ASP A C 1
ATOM 590 O O . ASP A 1 78 ? 19.329 -5.749 -14.514 1.00 98.31 78 ASP A O 1
ATOM 594 N N . CYS A 1 79 ? 21.235 -4.725 -15.097 1.00 98.38 79 CYS A N 1
ATOM 595 C CA . CYS A 1 79 ? 21.643 -4.449 -13.717 1.00 98.38 79 CYS A CA 1
ATOM 596 C C . CYS A 1 79 ? 20.597 -3.621 -12.949 1.00 98.38 79 CYS A C 1
ATOM 598 O O . CYS A 1 79 ? 20.255 -3.934 -11.807 1.00 98.38 79 CYS A O 1
ATOM 600 N N . LEU A 1 80 ? 20.042 -2.570 -13.566 1.00 98.25 80 LEU A N 1
ATOM 601 C CA . LEU A 1 80 ? 18.995 -1.749 -12.950 1.00 98.25 80 LEU A CA 1
ATOM 602 C C . LEU A 1 80 ? 17.698 -2.537 -12.743 1.00 98.25 80 LEU A C 1
ATOM 604 O O . LEU A 1 80 ? 16.983 -2.302 -11.763 1.00 98.25 80 LEU A O 1
ATOM 608 N N . ARG A 1 81 ? 17.361 -3.454 -13.655 1.00 98.25 81 ARG A N 1
ATOM 609 C CA . ARG A 1 81 ? 16.210 -4.349 -13.502 1.00 98.25 81 ARG A CA 1
ATOM 610 C C . ARG A 1 81 ? 16.395 -5.260 -12.293 1.00 98.25 81 ARG A C 1
ATOM 612 O O . ARG A 1 81 ? 15.473 -5.336 -11.478 1.00 98.25 81 ARG A O 1
ATOM 619 N N . ASP A 1 82 ? 17.565 -5.865 -12.138 1.00 97.81 82 ASP A N 1
ATOM 620 C CA . ASP A 1 82 ? 17.868 -6.746 -11.010 1.00 97.81 82 ASP A CA 1
ATOM 621 C C . ASP A 1 82 ? 17.872 -5.983 -9.683 1.00 97.81 82 ASP A C 1
ATOM 623 O O . ASP A 1 82 ? 17.166 -6.374 -8.754 1.00 97.81 82 ASP A O 1
ATOM 627 N N . ALA A 1 83 ? 18.501 -4.805 -9.629 1.00 97.75 83 ALA A N 1
ATOM 628 C CA . ALA A 1 83 ? 18.477 -3.940 -8.446 1.00 97.75 83 ALA A CA 1
ATOM 629 C C . ALA A 1 83 ? 17.045 -3.553 -8.017 1.00 97.75 83 ALA A C 1
ATOM 631 O O . ALA A 1 83 ? 16.723 -3.492 -6.827 1.00 97.75 83 ALA A O 1
ATOM 632 N N . ARG A 1 84 ? 16.145 -3.306 -8.982 1.00 98.06 84 ARG A N 1
ATOM 633 C CA . ARG A 1 84 ? 14.719 -3.056 -8.700 1.00 98.06 84 ARG A CA 1
ATOM 634 C C . ARG A 1 84 ? 14.009 -4.318 -8.214 1.00 98.06 84 ARG A C 1
ATOM 636 O O . ARG A 1 84 ? 13.133 -4.210 -7.358 1.00 98.06 84 ARG A O 1
ATOM 643 N N . ASN A 1 85 ? 14.335 -5.483 -8.771 1.00 98.12 85 ASN A N 1
ATOM 644 C CA . ASN A 1 85 ? 13.741 -6.759 -8.375 1.00 98.12 85 ASN A CA 1
ATOM 645 C C . ASN A 1 85 ? 14.119 -7.115 -6.933 1.00 98.12 85 ASN A C 1
ATOM 647 O O . ASN A 1 85 ? 13.221 -7.382 -6.135 1.00 98.12 85 ASN A O 1
ATOM 651 N N . GLU A 1 86 ? 15.400 -7.023 -6.578 1.00 97.38 86 GLU A N 1
ATOM 652 C CA . GLU A 1 86 ? 15.892 -7.242 -5.212 1.00 97.38 86 GLU A CA 1
ATOM 653 C C . GLU A 1 86 ? 15.223 -6.291 -4.215 1.00 97.38 86 GLU A C 1
ATOM 655 O O . GLU A 1 86 ? 14.664 -6.726 -3.206 1.00 97.38 86 GLU A O 1
ATOM 660 N N . TRP A 1 87 ? 15.173 -4.993 -4.540 1.00 98.00 87 TRP A N 1
ATOM 661 C CA . TRP A 1 87 ? 14.502 -4.004 -3.697 1.00 98.00 87 TRP A CA 1
ATOM 662 C C . TRP A 1 87 ? 13.024 -4.349 -3.463 1.00 98.00 87 TRP A C 1
ATOM 664 O O . TRP A 1 87 ? 12.550 -4.274 -2.326 1.00 98.00 87 TRP A O 1
ATOM 674 N N . ARG A 1 88 ? 12.299 -4.767 -4.516 1.00 98.00 88 ARG A N 1
ATOM 675 C CA . ARG A 1 88 ? 10.889 -5.179 -4.408 1.00 98.00 88 ARG A CA 1
ATOM 676 C C . ARG A 1 88 ? 10.717 -6.441 -3.568 1.00 98.00 88 ARG A C 1
ATOM 678 O O . ARG A 1 88 ? 9.723 -6.530 -2.851 1.00 98.00 88 ARG A O 1
ATOM 685 N N . GLN A 1 89 ? 11.632 -7.407 -3.644 1.00 98.06 89 GLN A N 1
ATOM 686 C CA . GLN A 1 89 ? 11.558 -8.629 -2.836 1.00 98.06 89 GLN A CA 1
ATOM 687 C C . GLN A 1 89 ? 11.665 -8.311 -1.342 1.00 98.06 89 GLN A C 1
ATOM 689 O O . GLN A 1 89 ? 10.824 -8.756 -0.557 1.00 98.06 89 GLN A O 1
ATOM 694 N N . VAL A 1 90 ? 12.639 -7.480 -0.960 1.00 97.81 90 VAL A N 1
ATOM 695 C CA . VAL A 1 90 ? 12.802 -7.034 0.432 1.00 97.81 90 VAL A CA 1
ATOM 696 C C . VAL A 1 90 ? 11.580 -6.236 0.891 1.00 97.81 90 VAL A C 1
ATOM 698 O O . VAL A 1 90 ? 11.006 -6.543 1.935 1.00 97.81 90 VAL A O 1
ATOM 701 N N . GLU A 1 91 ? 11.109 -5.281 0.086 1.00 98.12 91 GLU A N 1
ATOM 702 C CA . GLU A 1 91 ? 9.934 -4.468 0.427 1.00 98.12 91 GLU A CA 1
ATOM 703 C C . GLU A 1 91 ? 8.658 -5.314 0.570 1.00 98.12 91 GLU A C 1
ATOM 705 O O . GLU A 1 91 ? 7.841 -5.083 1.461 1.00 98.12 91 GLU A O 1
ATOM 710 N N . THR A 1 92 ? 8.497 -6.341 -0.268 1.00 98.31 92 THR A N 1
ATOM 711 C CA . THR A 1 92 ? 7.363 -7.274 -0.193 1.00 98.31 92 THR A CA 1
ATOM 712 C C . THR A 1 92 ? 7.388 -8.069 1.109 1.00 98.31 92 THR A C 1
ATOM 714 O O . THR A 1 92 ? 6.355 -8.188 1.770 1.00 98.31 92 THR A O 1
ATOM 717 N N . ARG A 1 93 ? 8.563 -8.568 1.517 1.00 98.00 93 ARG A N 1
ATOM 718 C CA . ARG A 1 93 ? 8.736 -9.254 2.805 1.00 98.00 93 ARG A CA 1
ATOM 719 C C . ARG A 1 93 ? 8.403 -8.329 3.976 1.00 98.00 93 ARG A C 1
ATOM 721 O O . ARG A 1 93 ? 7.652 -8.730 4.861 1.00 98.00 93 ARG A O 1
ATOM 728 N N . LEU A 1 94 ? 8.921 -7.101 3.966 1.00 98.06 94 LEU A N 1
ATOM 729 C CA . LEU A 1 94 ? 8.669 -6.117 5.024 1.00 98.06 94 LEU A CA 1
ATOM 730 C C . LEU A 1 94 ? 7.186 -5.761 5.132 1.00 98.06 94 LEU A C 1
ATOM 732 O O . LEU A 1 94 ? 6.618 -5.748 6.223 1.00 98.06 94 LEU A O 1
ATOM 736 N N . ARG A 1 95 ? 6.522 -5.560 3.990 1.00 98.12 95 ARG A N 1
ATOM 737 C CA . ARG A 1 95 ? 5.077 -5.329 3.944 1.00 98.12 95 ARG A CA 1
ATOM 738 C C . ARG A 1 95 ? 4.287 -6.515 4.495 1.00 98.12 95 ARG A C 1
ATOM 740 O O . ARG A 1 95 ? 3.303 -6.299 5.195 1.00 98.12 95 ARG A O 1
ATOM 747 N N . ALA A 1 96 ? 4.697 -7.750 4.205 1.00 97.62 96 ALA A N 1
ATOM 748 C CA . ALA A 1 96 ? 4.042 -8.938 4.750 1.00 97.62 96 ALA A CA 1
ATOM 749 C C . ALA A 1 96 ? 4.150 -8.997 6.284 1.00 97.62 96 ALA A C 1
ATOM 751 O O . ALA A 1 96 ? 3.152 -9.266 6.951 1.00 97.62 96 ALA A O 1
ATOM 752 N N . GLN A 1 97 ? 5.319 -8.675 6.850 1.00 96.94 97 GLN A N 1
ATOM 753 C CA . GLN A 1 97 ? 5.501 -8.579 8.305 1.00 96.94 97 GLN A CA 1
ATOM 754 C C . GLN A 1 97 ? 4.613 -7.486 8.917 1.00 96.94 97 GLN A C 1
ATOM 756 O O . GLN A 1 97 ? 3.936 -7.713 9.917 1.00 96.94 97 GLN A O 1
ATOM 761 N N . GLU A 1 98 ? 4.549 -6.313 8.286 1.00 96.94 98 GLU A N 1
ATOM 762 C CA . GLU A 1 98 ? 3.704 -5.209 8.747 1.00 96.94 98 GLU A CA 1
ATOM 763 C C . GLU A 1 98 ? 2.206 -5.566 8.719 1.00 96.94 98 GLU A C 1
ATOM 765 O O . GLU A 1 98 ? 1.464 -5.231 9.646 1.00 96.94 98 GLU A O 1
ATOM 770 N N . VAL A 1 99 ? 1.755 -6.291 7.690 1.00 97.31 99 VAL A N 1
ATOM 771 C CA . VAL A 1 99 ? 0.383 -6.819 7.612 1.00 97.31 99 VAL A CA 1
ATOM 772 C C . VAL A 1 99 ? 0.104 -7.786 8.761 1.00 97.31 99 VAL A C 1
ATOM 774 O O . VAL A 1 99 ? -0.922 -7.637 9.417 1.00 97.31 99 VAL A O 1
ATOM 777 N N . GLN A 1 100 ? 1.024 -8.703 9.077 1.00 95.81 100 GLN A N 1
ATOM 778 C CA . GLN A 1 100 ? 0.855 -9.631 10.203 1.00 95.81 100 GLN A CA 1
ATOM 779 C C . GLN A 1 100 ? 0.708 -8.897 11.545 1.00 95.81 100 GLN A C 1
ATOM 781 O O . GLN A 1 100 ? -0.169 -9.245 12.337 1.00 95.81 100 GLN A O 1
ATOM 786 N N . ILE A 1 101 ? 1.504 -7.846 11.780 1.00 95.19 101 ILE A N 1
ATOM 787 C CA . ILE A 1 101 ? 1.395 -7.003 12.984 1.00 95.19 101 ILE A CA 1
ATOM 788 C C . ILE A 1 101 ? 0.024 -6.315 13.038 1.00 95.19 101 ILE A C 1
ATOM 790 O O . ILE A 1 101 ? -0.637 -6.316 14.078 1.00 95.19 101 ILE A O 1
ATOM 794 N N . ASN A 1 102 ? -0.426 -5.744 11.918 1.00 96.06 102 ASN A N 1
ATOM 795 C CA . ASN A 1 102 ? -1.721 -5.068 11.837 1.00 96.06 102 ASN A CA 1
ATOM 796 C C . ASN A 1 102 ? -2.897 -6.038 12.028 1.00 96.06 102 ASN A C 1
ATOM 798 O O . ASN A 1 102 ? -3.881 -5.682 12.675 1.00 96.06 102 ASN A O 1
ATOM 802 N N . ASP A 1 103 ? -2.814 -7.248 11.481 1.00 96.12 103 ASP A N 1
ATOM 803 C CA . ASP A 1 103 ? -3.855 -8.266 11.612 1.00 96.12 103 ASP A CA 1
ATOM 804 C C . ASP A 1 103 ? -3.939 -8.806 13.040 1.00 96.12 103 ASP A C 1
ATOM 806 O O . ASP A 1 103 ? -5.043 -8.975 13.562 1.00 96.12 103 ASP A O 1
ATOM 810 N N . ALA A 1 104 ? -2.795 -9.019 13.698 1.00 91.44 104 ALA A N 1
ATOM 811 C CA . ALA A 1 104 ? -2.752 -9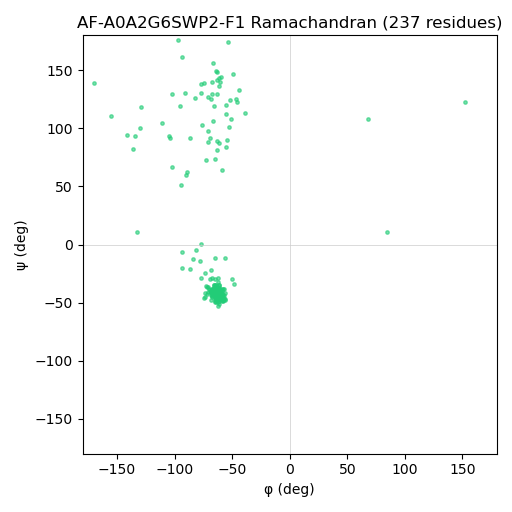.352 15.119 1.00 91.44 104 ALA A CA 1
ATOM 812 C C . ALA A 1 104 ? -3.429 -8.256 15.960 1.00 91.44 104 ALA A C 1
ATOM 814 O O . ALA A 1 104 ? -4.322 -8.545 16.753 1.00 91.44 104 ALA A O 1
ATOM 815 N N . GLU A 1 105 ? -3.110 -6.985 15.701 1.00 92.50 105 GLU A N 1
ATOM 816 C CA . GLU A 1 105 ? -3.721 -5.850 16.402 1.00 92.50 105 GLU A CA 1
ATOM 817 C C . GLU A 1 105 ? -5.237 -5.741 16.146 1.00 92.50 105 GLU A C 1
ATOM 819 O O . GLU A 1 105 ? -6.012 -5.440 17.058 1.00 92.50 105 GLU A O 1
ATOM 824 N N . ARG A 1 106 ? -5.693 -6.004 14.913 1.00 94.31 106 ARG A N 1
ATOM 825 C CA . ARG A 1 106 ? -7.128 -6.038 14.582 1.00 94.31 106 ARG A CA 1
ATOM 826 C C . ARG A 1 106 ? -7.850 -7.139 15.353 1.00 94.31 106 ARG A C 1
ATOM 828 O O . ARG A 1 106 ? -8.936 -6.882 15.870 1.00 94.31 106 ARG A O 1
ATOM 835 N N . LYS A 1 107 ? -7.259 -8.335 15.439 1.00 92.69 107 LYS A N 1
ATOM 836 C CA . LYS A 1 107 ? -7.822 -9.471 16.183 1.00 92.69 107 LYS A CA 1
ATOM 837 C C . LYS A 1 107 ? -7.908 -9.172 17.678 1.00 92.69 107 LYS A C 1
ATOM 839 O O . LYS A 1 107 ? -8.975 -9.362 18.252 1.00 92.69 107 LYS A O 1
ATOM 844 N N . GLU A 1 108 ? -6.850 -8.624 18.274 1.00 89.62 108 GLU A N 1
ATOM 845 C CA . GLU A 1 108 ? -6.846 -8.202 19.684 1.00 89.62 108 GLU A CA 1
ATOM 846 C C . GLU A 1 108 ? -7.955 -7.177 19.966 1.00 89.62 108 GLU A C 1
ATOM 848 O O . GLU A 1 108 ? -8.757 -7.358 20.878 1.00 89.62 108 GLU A O 1
ATOM 853 N N . LYS A 1 109 ? -8.076 -6.130 19.136 1.00 91.50 109 LYS A N 1
ATOM 854 C CA . LYS A 1 109 ? -9.134 -5.115 19.292 1.00 91.50 109 LYS A CA 1
ATOM 855 C C . LYS A 1 109 ? -10.538 -5.685 19.103 1.00 91.50 109 LYS A C 1
ATOM 857 O O . LYS A 1 109 ? -11.474 -5.208 19.742 1.00 91.50 109 LYS A O 1
ATOM 862 N N . ALA A 1 110 ? -10.707 -6.654 18.206 1.00 94.25 110 ALA A N 1
ATOM 863 C CA . ALA A 1 110 ? -11.987 -7.324 18.009 1.00 94.25 110 ALA A CA 1
ATOM 864 C C . ALA A 1 110 ? -12.366 -8.162 19.240 1.00 94.25 110 ALA A C 1
ATOM 866 O O . ALA A 1 110 ? -13.491 -8.047 19.716 1.00 94.25 110 ALA A O 1
ATOM 867 N N . GLN A 1 111 ? -11.421 -8.929 19.790 1.00 92.50 111 GLN A N 1
ATOM 868 C CA . GLN A 1 111 ? -11.622 -9.706 21.017 1.00 92.50 111 GLN A CA 1
ATOM 869 C C . GLN A 1 111 ? -11.940 -8.809 22.216 1.00 92.50 111 GLN A C 1
ATOM 871 O O . GLN A 1 111 ? -12.877 -9.086 22.956 1.00 92.50 111 GLN A O 1
ATOM 876 N N . GLU A 1 112 ? -11.222 -7.697 22.365 1.00 90.88 112 GLU A N 1
ATOM 877 C CA . GLU A 1 112 ? -11.479 -6.718 23.422 1.00 90.88 112 GLU A CA 1
ATOM 878 C C . GLU A 1 112 ? -12.890 -6.120 23.316 1.00 90.88 112 GLU A C 1
ATOM 880 O O . GLU A 1 112 ? -13.604 -5.997 24.306 1.00 90.88 112 GLU A O 1
ATOM 885 N N . ARG A 1 113 ? -13.351 -5.810 22.098 1.00 94.44 113 ARG A N 1
ATOM 886 C CA . ARG A 1 113 ? -14.728 -5.338 21.891 1.00 94.44 113 ARG A CA 1
ATOM 887 C C . ARG A 1 113 ? -15.773 -6.394 22.225 1.00 94.44 113 ARG A C 1
ATOM 889 O O . ARG A 1 113 ? -16.821 -6.020 22.739 1.00 94.44 113 ARG A O 1
ATOM 896 N N . LEU A 1 114 ? -15.515 -7.666 21.922 1.00 94.69 114 LEU A N 1
ATOM 897 C CA . LEU A 1 114 ? -16.423 -8.758 22.280 1.00 94.69 114 LEU A CA 1
ATOM 898 C C . LEU A 1 114 ? -16.546 -8.885 23.800 1.00 94.69 114 LEU A C 1
ATOM 900 O O . LEU A 1 114 ? -17.665 -8.852 24.299 1.00 94.69 114 LEU A O 1
ATOM 904 N N . ARG A 1 115 ? -15.422 -8.872 24.529 1.00 92.69 115 ARG A N 1
ATOM 905 C CA . ARG A 1 115 ? -15.421 -8.862 26.003 1.00 92.69 115 ARG A CA 1
ATOM 906 C C . ARG A 1 115 ? -16.209 -7.684 26.568 1.00 92.69 115 ARG A C 1
ATOM 908 O O . ARG A 1 115 ? -17.098 -7.869 27.383 1.00 92.69 115 ARG A O 1
ATOM 915 N N . GLN A 1 116 ? -15.990 -6.476 26.045 1.00 92.62 116 GLN A N 1
ATOM 916 C CA . GLN A 1 116 ? -16.754 -5.296 26.470 1.00 92.62 116 GLN A CA 1
ATOM 917 C C . GLN A 1 116 ? -18.258 -5.393 26.178 1.00 92.62 116 GLN A C 1
ATOM 919 O O . GLN A 1 116 ? -19.049 -4.724 26.843 1.00 92.62 116 GLN A O 1
ATOM 924 N N . ILE A 1 117 ? -18.668 -6.133 25.145 1.00 94.00 117 ILE A N 1
ATOM 925 C CA . ILE A 1 117 ? -20.085 -6.384 24.856 1.00 94.00 117 ILE A CA 1
ATOM 926 C C . ILE A 1 117 ? -20.638 -7.400 25.855 1.00 94.00 117 ILE A C 1
ATOM 928 O O . ILE A 1 117 ? -21.702 -7.147 26.410 1.00 94.00 117 ILE A O 1
ATOM 932 N N . GLU A 1 118 ? -19.917 -8.490 26.111 1.00 93.81 118 GLU A N 1
ATOM 933 C CA . GLU A 1 118 ? -20.286 -9.519 27.090 1.00 93.81 118 GLU A CA 1
ATOM 934 C C . GLU A 1 118 ? -20.410 -8.927 28.499 1.00 93.81 118 GLU A C 1
ATOM 936 O O . GLU A 1 118 ? -21.446 -9.107 29.129 1.00 93.81 118 GLU A O 1
ATOM 941 N N . ASP A 1 119 ? -19.448 -8.112 28.938 1.00 91.38 119 ASP A N 1
ATOM 942 C CA . ASP A 1 119 ? -19.478 -7.411 30.232 1.00 91.38 119 ASP A CA 1
ATOM 943 C C . ASP A 1 119 ? -20.671 -6.446 30.347 1.00 91.38 119 ASP A C 1
ATOM 945 O O . ASP A 1 119 ? -21.278 -6.272 31.407 1.00 91.38 119 ASP A O 1
ATOM 949 N N . LYS A 1 120 ? -21.045 -5.787 29.242 1.00 92.06 120 LYS A N 1
ATOM 950 C CA . LYS A 1 120 ? -22.238 -4.925 29.196 1.00 92.06 120 LYS A CA 1
ATOM 951 C C . LYS A 1 120 ? -23.529 -5.732 29.211 1.00 92.06 120 LYS A C 1
ATOM 953 O O . LYS A 1 120 ? -24.518 -5.270 29.770 1.00 92.06 120 LYS A O 1
ATOM 958 N N . GLN A 1 121 ? -23.545 -6.895 28.569 1.00 92.44 121 GLN A N 1
ATOM 959 C CA . GLN A 1 121 ? -24.705 -7.781 28.550 1.00 92.44 121 GLN A CA 1
ATOM 960 C C . GLN A 1 121 ? -24.909 -8.455 29.907 1.00 92.44 121 GLN A C 1
ATOM 962 O O . GLN A 1 121 ? -26.043 -8.486 30.375 1.00 92.44 121 GLN A O 1
ATOM 967 N N . SER A 1 122 ? -23.841 -8.918 30.562 1.00 88.00 122 SER A N 1
ATOM 968 C CA . SER A 1 122 ? -23.897 -9.482 31.913 1.00 88.00 122 SER A CA 1
ATOM 969 C C . SER A 1 122 ? -24.338 -8.428 32.923 1.00 88.00 122 SER A C 1
ATOM 971 O O . SER A 1 122 ? -25.341 -8.627 33.596 1.00 88.00 122 SER A O 1
ATOM 973 N N . SER A 1 123 ? -23.721 -7.241 32.921 1.00 84.00 123 SER A N 1
ATOM 974 C CA . SER A 1 123 ? -24.147 -6.147 33.809 1.00 84.00 123 SER A CA 1
ATOM 975 C C . SER A 1 123 ? -25.579 -5.661 33.547 1.00 84.00 123 SER A C 1
ATOM 977 O O . SER A 1 123 ? -26.273 -5.270 34.485 1.00 84.00 123 SER A O 1
ATOM 979 N N . ALA A 1 124 ? -26.062 -5.704 32.299 1.00 81.31 124 ALA A N 1
ATOM 980 C CA . ALA A 1 124 ? -27.462 -5.416 31.985 1.00 81.31 124 ALA A CA 1
ATOM 981 C C . ALA A 1 124 ? -28.416 -6.530 32.451 1.00 81.31 124 ALA A C 1
ATOM 983 O O . ALA A 1 124 ? -29.517 -6.220 32.902 1.00 81.31 124 ALA A O 1
ATOM 984 N N . ALA A 1 125 ? -28.008 -7.800 32.362 1.00 75.12 125 ALA A N 1
ATOM 985 C CA . ALA A 1 125 ? -28.774 -8.943 32.856 1.00 75.12 125 ALA A CA 1
ATOM 986 C C . ALA A 1 125 ? -28.846 -8.958 34.393 1.00 75.12 125 ALA A C 1
ATOM 988 O O . ALA A 1 125 ? -29.924 -9.151 34.947 1.00 75.12 125 ALA A O 1
ATOM 989 N N . ASP A 1 126 ? -27.742 -8.646 35.074 1.00 72.81 126 ASP A N 1
ATOM 990 C CA . ASP A 1 126 ? -27.681 -8.517 36.534 1.00 72.81 126 ASP A CA 1
ATOM 991 C C . ASP A 1 126 ? -28.519 -7.327 37.037 1.00 72.81 126 ASP A C 1
ATOM 993 O O . ASP A 1 126 ? -29.155 -7.397 38.090 1.00 72.81 126 ASP A O 1
ATOM 997 N N . ALA A 1 127 ? -28.578 -6.234 36.264 1.00 70.44 127 ALA A N 1
ATOM 998 C CA . ALA A 1 127 ? -29.445 -5.089 36.552 1.00 70.44 127 ALA A CA 1
ATOM 999 C C . ALA A 1 127 ? -30.936 -5.366 36.261 1.00 70.44 127 ALA A C 1
ATOM 1001 O O . ALA A 1 127 ? -31.812 -4.729 36.853 1.00 70.44 127 ALA A O 1
ATOM 1002 N N . ALA A 1 128 ? -31.239 -6.312 35.369 1.00 59.66 128 ALA A N 1
ATOM 1003 C CA . ALA A 1 128 ? -32.584 -6.736 35.001 1.00 59.66 128 ALA A CA 1
ATOM 1004 C C . ALA A 1 128 ? -32.944 -8.072 35.678 1.00 59.66 128 ALA A C 1
ATOM 1006 O O . ALA A 1 128 ? -33.154 -9.081 35.011 1.00 59.66 128 ALA A O 1
ATOM 1007 N N . GLY A 1 129 ? -33.065 -8.082 37.012 1.00 55.44 129 GLY A N 1
ATOM 1008 C CA . GLY A 1 129 ? -33.655 -9.216 37.745 1.00 55.44 129 GLY A CA 1
ATOM 1009 C C . GLY A 1 129 ? -35.056 -9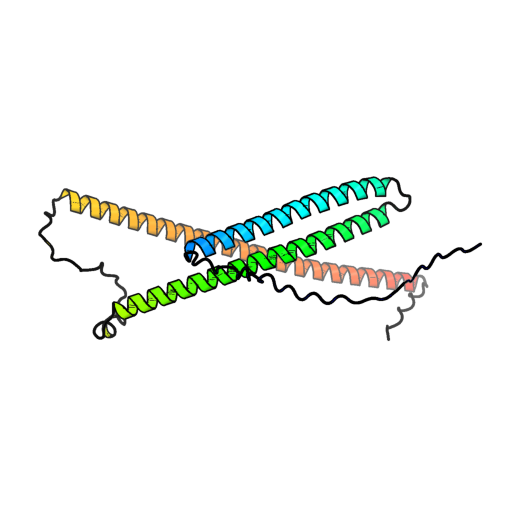.608 37.218 1.00 55.44 129 GLY A C 1
ATOM 1010 O O . GLY A 1 129 ? -35.621 -8.889 36.393 1.00 55.44 129 GLY A O 1
ATOM 1011 N N . PRO A 1 130 ? -35.682 -10.704 37.697 1.00 56.41 130 PRO A N 1
ATOM 1012 C CA . PRO A 1 130 ? -36.827 -11.376 37.047 1.00 56.41 130 PRO A CA 1
ATOM 1013 C C . PRO A 1 130 ? -38.079 -10.514 36.759 1.00 56.41 130 PRO A C 1
ATOM 1015 O O . PRO A 1 130 ? -38.942 -10.933 35.994 1.00 56.41 130 PRO A O 1
ATOM 1018 N N . ALA A 1 131 ? -38.174 -9.295 37.297 1.00 51.47 131 ALA A N 1
ATOM 1019 C CA . ALA A 1 131 ? -39.208 -8.311 36.963 1.00 51.47 131 ALA A CA 1
ATOM 1020 C C . ALA A 1 131 ? -38.911 -7.453 35.702 1.00 51.47 131 ALA A C 1
ATOM 1022 O O . ALA A 1 131 ? -39.802 -6.766 35.205 1.00 51.47 131 ALA A O 1
ATOM 1023 N N . GLY A 1 132 ? -37.683 -7.468 35.168 1.00 48.81 132 GLY A N 1
ATOM 1024 C CA . GLY A 1 132 ? -37.240 -6.635 34.039 1.00 48.81 132 GLY A CA 1
ATOM 1025 C C . GLY A 1 132 ? -37.522 -7.217 32.648 1.00 48.81 132 GLY A C 1
ATOM 1026 O O . GLY A 1 132 ? -37.620 -6.466 31.677 1.00 48.81 132 GLY A O 1
ATOM 1027 N N . ALA A 1 133 ? -37.722 -8.536 32.539 1.00 49.16 133 ALA A N 1
ATOM 1028 C CA . ALA A 1 133 ? -37.933 -9.219 31.258 1.00 49.16 133 ALA A CA 1
ATOM 1029 C C . ALA A 1 133 ? -39.263 -8.839 30.572 1.00 49.16 133 ALA A C 1
ATOM 1031 O O . ALA A 1 133 ? -39.329 -8.788 29.346 1.00 49.16 133 ALA A O 1
ATOM 1032 N N . ALA A 1 134 ? -40.299 -8.482 31.341 1.00 47.62 134 ALA A N 1
ATOM 1033 C CA . ALA A 1 134 ? -41.588 -8.029 30.803 1.00 47.62 134 ALA A CA 1
ATOM 1034 C C . ALA A 1 134 ? -41.576 -6.566 30.301 1.00 47.62 134 ALA A C 1
ATOM 1036 O O . ALA A 1 134 ? -42.476 -6.151 29.577 1.00 47.62 134 ALA A O 1
ATOM 1037 N N . SER A 1 135 ? -40.550 -5.781 30.650 1.00 50.00 135 SER A N 1
ATOM 1038 C CA . SER A 1 135 ? -40.411 -4.361 30.276 1.00 50.00 135 SER A CA 1
ATOM 1039 C C . SER A 1 135 ? -39.582 -4.154 28.992 1.00 50.00 135 SER A C 1
ATOM 1041 O O . SER A 1 135 ? -39.739 -3.151 28.292 1.00 50.00 135 SER A O 1
ATOM 1043 N N . ALA A 1 136 ? -38.760 -5.137 28.603 1.00 47.97 136 ALA A N 1
ATOM 1044 C CA . ALA A 1 136 ? -37.888 -5.044 27.429 1.00 47.97 136 ALA A CA 1
ATOM 1045 C C . ALA A 1 136 ? -38.641 -5.034 26.080 1.00 47.97 136 ALA A C 1
ATOM 1047 O O . ALA A 1 136 ? -38.124 -4.503 25.099 1.00 47.97 136 ALA A O 1
ATOM 1048 N N . ALA A 1 137 ? -39.877 -5.545 26.026 1.00 48.53 137 ALA A N 1
ATOM 1049 C CA . ALA A 1 137 ? -40.696 -5.563 24.808 1.00 48.53 137 ALA A CA 1
ATOM 1050 C C . ALA A 1 137 ? -41.430 -4.235 24.512 1.00 48.53 137 ALA A C 1
ATOM 1052 O O . ALA A 1 137 ? -42.068 -4.110 23.469 1.00 48.53 137 ALA A O 1
ATOM 1053 N N . SER A 1 138 ? -41.361 -3.224 25.391 1.00 48.44 138 SER A N 1
ATOM 1054 C CA . SER A 1 138 ? -42.000 -1.908 25.163 1.00 48.44 138 SER A CA 1
ATOM 1055 C C . SER A 1 138 ? -41.107 -0.694 25.444 1.00 48.44 138 SER A C 1
ATOM 1057 O O . SER A 1 138 ? -41.571 0.444 25.410 1.00 48.44 138 SER A O 1
ATOM 1059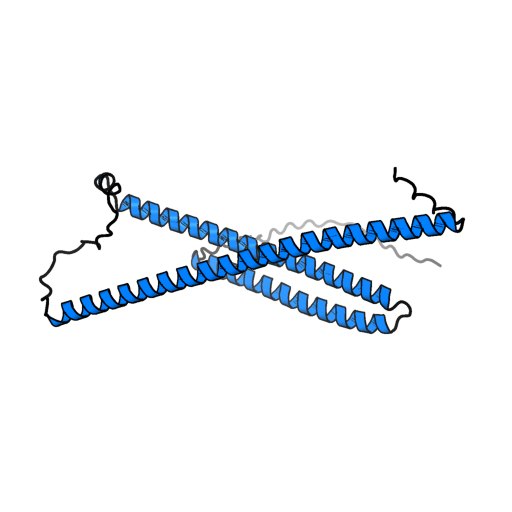 N N . ALA A 1 139 ? -39.804 -0.879 25.650 1.00 47.12 139 ALA A N 1
ATOM 1060 C CA . ALA A 1 139 ? -38.900 0.217 25.990 1.00 47.12 139 ALA A CA 1
ATOM 1061 C C . ALA A 1 139 ? -38.274 0.911 24.758 1.00 47.12 139 ALA A C 1
ATOM 1063 O O . ALA A 1 139 ? -37.054 0.977 24.623 1.00 47.12 139 ALA A O 1
ATOM 1064 N N . THR A 1 140 ? -39.098 1.517 23.892 1.00 51.88 140 THR A N 1
ATOM 1065 C CA . THR A 1 140 ? -38.644 2.623 23.013 1.00 51.88 140 THR A CA 1
ATOM 1066 C C . THR A 1 140 ? -38.955 3.973 23.659 1.00 51.88 140 THR A C 1
ATOM 1068 O O . THR A 1 140 ? -39.553 4.832 23.040 1.00 51.88 140 THR A O 1
ATOM 1071 N N . VAL A 1 141 ? -38.558 4.175 24.917 1.00 47.25 141 VAL A N 1
ATOM 1072 C CA . VAL A 1 141 ? -38.281 5.497 25.510 1.00 47.25 141 VAL A CA 1
ATOM 1073 C C . VAL A 1 141 ? -37.305 5.243 26.659 1.00 47.25 141 VAL A C 1
ATOM 1075 O O . VAL A 1 141 ? -37.666 4.634 27.663 1.00 47.25 141 VAL A O 1
ATOM 1078 N N . ARG A 1 142 ? -36.047 5.680 26.532 1.00 49.81 142 ARG A N 1
ATOM 1079 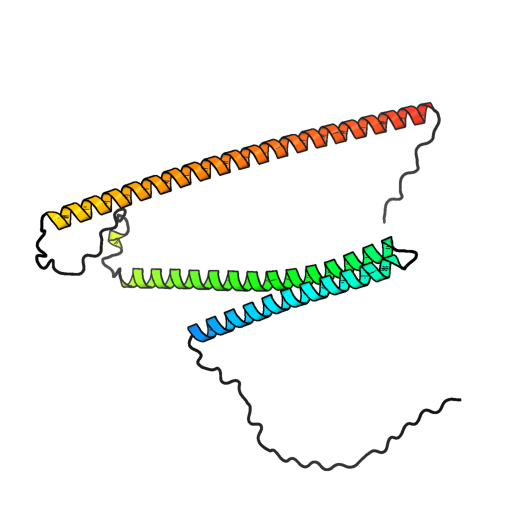C CA . ARG A 1 142 ? -35.113 5.683 27.668 1.00 49.81 142 ARG A CA 1
ATOM 1080 C C . ARG A 1 142 ? -35.615 6.686 28.704 1.00 49.81 142 ARG A C 1
ATOM 1082 O O . ARG A 1 142 ? -35.468 7.888 28.504 1.00 49.81 142 ARG A O 1
ATOM 1089 N N . ASN A 1 143 ? -36.165 6.197 29.810 1.00 46.84 143 ASN A N 1
ATOM 1090 C CA . ASN A 1 143 ? -36.265 6.986 31.033 1.00 46.84 143 ASN A CA 1
ATOM 1091 C C . ASN A 1 143 ? -34.871 7.081 31.689 1.00 46.84 143 ASN A C 1
ATOM 1093 O O . ASN A 1 143 ? -34.149 6.081 31.704 1.00 46.84 143 ASN A O 1
ATOM 1097 N N . PRO A 1 144 ? -34.461 8.250 32.218 1.00 45.44 144 PRO A N 1
ATOM 1098 C CA . PRO A 1 144 ? -33.232 8.362 33.002 1.00 45.44 144 PRO A CA 1
ATOM 1099 C C . PRO A 1 144 ? -33.366 7.584 34.329 1.00 45.44 144 PRO A C 1
ATOM 1101 O O . PRO A 1 144 ? -34.488 7.358 34.791 1.00 45.44 144 PRO A O 1
ATOM 1104 N N . PRO A 1 145 ? -32.250 7.157 34.953 1.00 47.38 145 PRO A N 1
ATOM 1105 C CA . PRO A 1 145 ? -32.288 6.272 36.113 1.00 47.38 145 PRO A CA 1
ATOM 1106 C C . PRO A 1 145 ? -32.928 6.977 37.314 1.00 47.38 145 PRO A C 1
ATOM 1108 O O . PRO A 1 145 ? -32.424 7.989 37.802 1.00 47.38 145 PRO A O 1
ATOM 1111 N N . GLN A 1 146 ? -34.041 6.426 37.803 1.00 50.94 146 GLN A N 1
ATOM 1112 C CA . GLN A 1 146 ? -34.631 6.803 39.084 1.00 50.94 146 GLN A CA 1
ATOM 1113 C C . GLN A 1 146 ? -33.977 5.977 40.193 1.00 50.94 146 GLN A C 1
ATOM 1115 O O . GLN A 1 146 ? -34.406 4.873 40.509 1.00 50.94 146 GLN A O 1
ATOM 1120 N N . GLY A 1 147 ? -32.912 6.531 40.766 1.00 37.06 147 GLY A N 1
ATOM 1121 C CA . GLY A 1 147 ? -32.244 6.016 41.956 1.00 37.06 147 GLY A CA 1
ATOM 1122 C C . GLY A 1 147 ? -31.935 7.169 42.900 1.00 37.06 147 GLY A C 1
ATOM 1123 O O . GLY A 1 147 ? -30.838 7.715 42.878 1.00 37.06 147 GLY A O 1
ATOM 1124 N N . GLY A 1 148 ? -32.928 7.577 43.688 1.00 35.44 148 GLY A N 1
ATOM 1125 C CA . GLY A 1 148 ? -32.788 8.613 44.708 1.00 35.44 148 GLY A CA 1
ATOM 1126 C C . GLY A 1 148 ? -34.106 9.334 44.958 1.00 35.44 148 GLY A C 1
ATOM 1127 O O . GLY A 1 148 ? -34.692 9.900 44.040 1.00 35.44 148 GLY A O 1
ATOM 1128 N N . LYS A 1 149 ? -34.575 9.313 46.209 1.00 35.34 149 LYS A N 1
ATOM 1129 C CA . LYS A 1 149 ? -35.690 10.139 46.697 1.00 35.34 149 LYS A CA 1
ATOM 1130 C C . LYS A 1 149 ? -35.524 11.575 46.166 1.00 35.34 149 LYS A C 1
ATOM 1132 O O . LYS A 1 149 ? -34.421 12.109 46.310 1.00 35.34 149 LYS A O 1
ATOM 1137 N N . PRO A 1 150 ? -36.556 12.238 45.607 1.00 41.59 150 PRO A N 1
ATOM 1138 C CA . PRO A 1 150 ? -36.454 13.659 45.336 1.00 41.59 150 PRO A CA 1
ATOM 1139 C C . PRO A 1 150 ? -36.490 14.370 46.690 1.00 41.59 150 PRO A C 1
ATOM 1141 O O . PRO A 1 150 ? -37.547 14.751 47.183 1.00 41.59 150 PRO A O 1
ATOM 1144 N N . ALA A 1 151 ? -35.325 14.545 47.317 1.00 40.47 151 ALA A N 1
ATOM 1145 C CA . ALA A 1 151 ? -35.146 15.698 48.179 1.00 40.47 151 ALA A CA 1
ATOM 1146 C C . ALA A 1 151 ? -35.557 16.897 47.323 1.00 40.47 151 ALA A C 1
ATOM 1148 O O . ALA A 1 151 ? -35.091 17.019 46.187 1.00 40.47 151 ALA A O 1
ATOM 1149 N N . ALA A 1 152 ? -36.503 17.689 47.820 1.00 45.62 152 ALA A N 1
ATOM 1150 C CA . ALA A 1 152 ? -37.000 18.891 47.180 1.00 45.62 152 ALA A CA 1
ATOM 1151 C C . ALA A 1 152 ? -35.822 19.836 46.894 1.00 45.62 152 ALA A C 1
ATOM 1153 O O . ALA A 1 152 ? -35.485 20.710 47.681 1.00 45.62 152 ALA A O 1
ATOM 1154 N N . ARG A 1 153 ? -35.145 19.617 45.767 1.00 49.53 153 ARG A N 1
ATOM 1155 C CA . ARG A 1 153 ? -34.166 20.531 45.209 1.00 49.53 153 ARG A CA 1
ATOM 1156 C C . ARG A 1 153 ? -35.012 21.627 44.602 1.00 49.53 153 ARG A C 1
ATOM 1158 O O . ARG A 1 153 ? -35.663 21.387 43.583 1.00 49.53 153 ARG A O 1
ATOM 1165 N N . GLU A 1 154 ? -35.089 22.755 45.300 1.00 46.81 154 GLU A N 1
ATOM 1166 C CA . GLU A 1 154 ? -35.840 23.934 44.886 1.00 46.81 154 GLU A CA 1
ATOM 1167 C C . GLU A 1 154 ? -35.685 24.134 43.378 1.00 46.81 154 GLU A C 1
ATOM 1169 O O . GLU A 1 154 ? -34.591 24.381 42.861 1.00 46.81 154 GLU A O 1
ATOM 1174 N N . LYS A 1 155 ? -36.794 23.963 42.651 1.00 55.44 155 LYS A N 1
ATOM 1175 C CA . LYS A 1 155 ? -36.897 24.299 41.233 1.00 55.44 155 LYS A CA 1
ATOM 1176 C C . LYS A 1 155 ? -36.924 25.818 41.145 1.00 55.44 155 LYS A C 1
ATOM 1178 O O . LYS A 1 155 ? -37.968 26.418 40.921 1.00 55.44 155 LYS A O 1
ATOM 1183 N N . SER A 1 156 ? -35.774 26.439 41.380 1.00 57.72 156 SER A N 1
ATOM 1184 C CA . SER A 1 156 ? -35.623 27.869 41.181 1.00 57.72 156 SER A CA 1
ATOM 1185 C C . SER A 1 156 ? -35.845 28.144 39.683 1.00 57.72 156 SER A C 1
ATOM 1187 O O . SER A 1 156 ? -35.242 27.427 38.869 1.00 57.72 156 SER A O 1
ATOM 1189 N N . PRO A 1 157 ? -36.704 29.107 39.289 1.00 62.66 157 PRO A N 1
ATOM 1190 C CA . PRO A 1 157 ? -37.118 29.328 37.898 1.00 62.66 157 PRO A CA 1
ATOM 1191 C C . PRO A 1 157 ? -35.952 29.382 36.898 1.00 62.66 157 PRO A C 1
ATOM 1193 O O . PRO A 1 157 ? -36.055 28.851 35.794 1.00 62.66 157 PRO A O 1
ATOM 1196 N N . GLY A 1 158 ? -34.797 29.916 37.311 1.00 64.75 158 GLY A N 1
ATOM 1197 C CA . GLY A 1 158 ? -33.588 29.978 36.482 1.00 64.75 158 GLY A CA 1
ATOM 1198 C C . GLY A 1 158 ? -32.978 28.616 36.112 1.00 64.75 158 GLY A C 1
ATOM 1199 O O . GLY A 1 158 ? -32.406 28.476 35.036 1.00 64.75 158 GLY A O 1
ATOM 1200 N N . THR A 1 159 ? -33.128 27.579 36.944 1.00 69.19 159 THR A N 1
ATOM 1201 C CA . THR A 1 159 ? -32.542 26.243 36.683 1.00 69.19 159 THR A CA 1
ATOM 1202 C C . THR A 1 159 ? -33.323 25.430 35.650 1.00 69.19 159 THR A C 1
ATOM 1204 O O . THR A 1 159 ? -32.741 24.611 34.939 1.00 69.19 159 THR A O 1
ATOM 1207 N N . VAL A 1 160 ? -34.636 25.660 35.547 1.00 73.56 160 VAL A N 1
ATOM 1208 C CA . VAL A 1 160 ? -35.499 25.017 34.546 1.00 73.56 160 VAL A CA 1
ATOM 1209 C C . VAL A 1 160 ? -35.230 25.626 33.169 1.00 73.56 160 VAL A C 1
ATOM 1211 O O . VAL A 1 160 ? -34.968 24.888 32.225 1.00 73.56 160 VAL A O 1
ATOM 1214 N N . VAL A 1 161 ? -35.138 26.959 33.090 1.00 78.50 161 VAL A N 1
ATOM 1215 C CA . VAL A 1 161 ? -34.827 27.687 31.846 1.00 78.50 161 VAL A CA 1
ATOM 1216 C C . VAL A 1 161 ? -33.465 27.283 31.264 1.00 78.50 161 VAL A C 1
ATOM 1218 O O . VAL A 1 161 ? -33.350 27.071 30.057 1.00 78.50 161 VAL A O 1
ATOM 1221 N N . LEU A 1 162 ? -32.435 27.121 32.104 1.00 81.94 162 LEU A N 1
ATOM 1222 C CA . LEU A 1 162 ? -31.116 26.655 31.652 1.00 81.94 162 LEU A CA 1
ATOM 1223 C C . LEU A 1 162 ? -31.160 25.225 31.093 1.00 81.94 162 LEU A C 1
ATOM 1225 O O . LEU A 1 162 ? -30.557 24.954 30.056 1.00 81.94 162 LEU A O 1
ATOM 1229 N N . ARG A 1 163 ? -31.912 24.320 31.735 1.00 82.19 163 ARG A N 1
ATOM 1230 C CA . ARG A 1 163 ? -32.074 22.934 31.269 1.00 82.19 163 ARG A CA 1
ATOM 1231 C C . ARG A 1 163 ? -32.814 22.863 29.932 1.00 82.19 163 ARG A C 1
ATOM 1233 O O . ARG A 1 163 ? -32.418 22.079 29.070 1.00 82.19 163 ARG A O 1
ATOM 1240 N N . ASP A 1 164 ? -33.859 23.668 29.759 1.00 86.31 164 ASP A N 1
ATOM 1241 C CA . ASP A 1 164 ? -34.637 23.708 28.518 1.00 86.31 164 ASP A CA 1
ATOM 1242 C C . ASP A 1 164 ? -33.799 24.257 27.360 1.00 86.31 164 ASP A C 1
ATOM 1244 O O . ASP A 1 164 ? -33.826 23.704 26.258 1.00 86.31 164 ASP A O 1
ATOM 1248 N N . ARG A 1 165 ? -32.974 25.278 27.621 1.00 88.38 165 ARG A N 1
ATOM 1249 C CA . ARG A 1 165 ? -32.024 25.811 26.638 1.00 88.38 165 ARG A CA 1
ATOM 1250 C C . ARG A 1 165 ? -30.980 24.771 26.228 1.00 88.38 165 ARG A C 1
ATOM 1252 O O . ARG A 1 165 ? -30.772 24.555 25.039 1.00 88.38 165 ARG A O 1
ATOM 1259 N N . GLU A 1 166 ? -30.385 24.064 27.185 1.00 90.06 166 GLU A N 1
ATOM 1260 C CA . GLU A 1 166 ? -29.410 23.005 26.897 1.00 90.06 166 GLU A CA 1
ATOM 1261 C C . GLU A 1 166 ? -30.047 21.828 26.128 1.00 90.06 166 GLU A C 1
ATOM 1263 O O . GLU A 1 166 ? -29.437 21.239 25.232 1.00 90.06 166 GLU A O 1
ATOM 1268 N N . ALA A 1 167 ? -31.306 21.491 26.430 1.00 90.31 167 ALA A N 1
ATOM 1269 C CA . ALA A 1 167 ? -32.055 20.480 25.689 1.00 90.31 167 ALA A CA 1
ATOM 1270 C C . ALA A 1 167 ? -32.323 20.908 24.237 1.00 90.31 167 ALA A C 1
ATOM 1272 O O . ALA A 1 167 ? -32.163 20.093 23.324 1.00 90.31 167 ALA A O 1
ATOM 1273 N N . GLN A 1 168 ? -32.669 22.179 24.013 1.00 92.94 168 GLN A N 1
ATOM 1274 C CA . GLN A 1 168 ? -32.839 22.746 22.673 1.00 92.94 168 GLN A CA 1
ATOM 1275 C C . GLN A 1 168 ? -31.518 22.786 21.893 1.00 92.94 168 GLN A C 1
ATOM 1277 O O . GLN A 1 168 ? -31.495 22.414 20.720 1.00 92.94 168 GLN A O 1
ATOM 1282 N N . GLU A 1 169 ? -30.409 23.156 22.538 1.00 93.31 169 GLU A N 1
ATOM 1283 C CA . GLU A 1 169 ? -29.070 23.147 21.933 1.00 93.31 169 GLU A CA 1
ATOM 1284 C C . GLU A 1 169 ? -28.631 21.725 21.549 1.00 93.31 169 GLU A C 1
ATOM 1286 O O . GLU A 1 169 ? -28.107 21.500 20.458 1.00 93.31 169 GLU A O 1
ATOM 1291 N N . ARG A 1 170 ? -28.910 20.722 22.389 1.00 93.19 170 ARG A N 1
ATOM 1292 C CA . ARG A 1 170 ? -28.654 19.315 22.040 1.00 93.19 170 ARG A CA 1
ATOM 1293 C C . ARG A 1 170 ? -29.526 18.844 20.875 1.00 93.19 170 ARG A C 1
ATOM 1295 O O . ARG A 1 170 ? -29.024 18.157 19.984 1.00 93.19 170 ARG A O 1
ATOM 1302 N N . ALA A 1 171 ? -30.802 19.227 20.845 1.00 94.88 171 ALA A N 1
ATOM 1303 C CA . ALA A 1 171 ? -31.705 18.889 19.748 1.00 94.88 171 ALA A CA 1
ATOM 1304 C C . ALA A 1 171 ? -31.275 19.538 18.419 1.00 94.88 171 ALA A C 1
ATOM 1306 O O . ALA A 1 171 ? -31.308 18.878 17.376 1.00 94.88 171 ALA A O 1
ATOM 1307 N N . SER A 1 172 ? -30.824 20.797 18.437 1.00 95.00 172 SER A N 1
ATOM 1308 C CA . SER A 1 172 ? -30.331 21.480 17.234 1.00 95.00 172 SER A CA 1
ATOM 1309 C C . SER A 1 172 ? -29.024 20.864 16.728 1.00 95.00 172 SER A C 1
ATOM 1311 O O . SER A 1 172 ? -28.905 20.587 15.534 1.00 95.00 172 SER A O 1
ATOM 1313 N N . GLN A 1 173 ? -28.090 20.533 17.626 1.00 95.88 173 GLN A N 1
ATOM 1314 C CA . GLN A 1 173 ? -26.853 19.831 17.271 1.00 95.88 173 GLN A CA 1
ATOM 1315 C C . GLN A 1 173 ? -27.120 18.44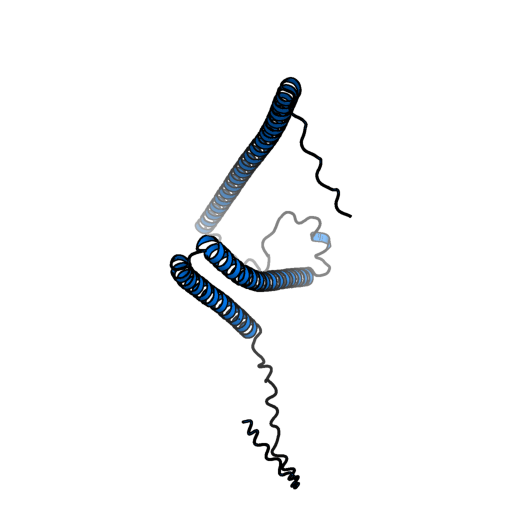3 16.677 1.00 95.88 173 GLN A C 1
ATOM 1317 O O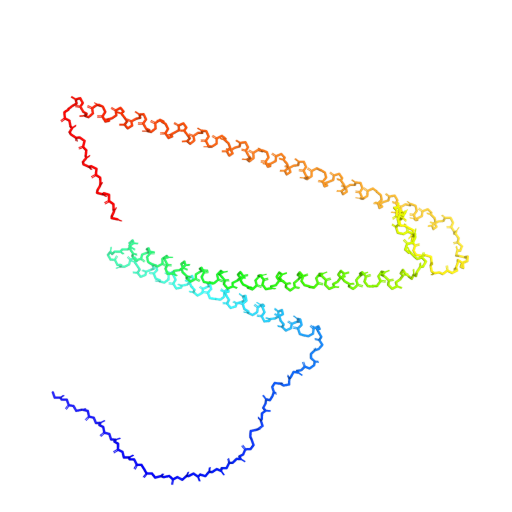 . GLN A 1 173 ? -26.460 18.047 15.717 1.00 95.88 173 GLN A O 1
ATOM 1322 N N . GLN A 1 174 ? -28.091 17.696 17.209 1.00 95.69 174 GLN A N 1
ATOM 1323 C CA . GLN A 1 174 ? -28.469 16.394 16.653 1.00 95.69 174 GLN A CA 1
ATOM 1324 C C . GLN A 1 174 ? -29.055 16.522 15.245 1.00 95.69 174 GLN A C 1
ATOM 1326 O O . GLN A 1 174 ? -28.638 15.782 14.355 1.00 95.69 174 GLN A O 1
ATOM 1331 N N . ARG A 1 175 ? -29.952 17.490 15.013 1.00 96.19 175 ARG A N 1
ATOM 1332 C CA . ARG A 1 175 ? -30.502 17.764 13.674 1.00 96.19 175 ARG A CA 1
ATOM 1333 C C . ARG A 1 175 ? -29.411 18.170 12.684 1.00 96.19 175 ARG A C 1
ATOM 1335 O O . ARG A 1 175 ? -29.414 17.679 11.562 1.00 96.19 175 ARG A O 1
ATOM 1342 N N . ALA A 1 176 ? -28.453 18.994 13.112 1.00 96.06 176 ALA A N 1
ATOM 1343 C CA . ALA A 1 176 ? -27.314 19.392 12.285 1.00 96.06 176 ALA A CA 1
ATOM 1344 C C . ALA A 1 176 ? -26.412 18.202 11.911 1.00 96.06 176 ALA A C 1
ATOM 1346 O O . ALA A 1 176 ? -25.971 18.095 10.771 1.00 96.06 176 ALA A O 1
ATOM 1347 N N . ARG A 1 177 ? -26.172 17.269 12.843 1.00 96.38 177 ARG A N 1
ATOM 1348 C CA . ARG A 1 177 ? -25.418 16.034 12.556 1.00 96.38 177 ARG A CA 1
ATOM 1349 C C . ARG A 1 177 ? -26.175 15.098 11.617 1.00 96.38 177 ARG A C 1
ATOM 1351 O O . ARG A 1 177 ? -25.563 14.468 10.765 1.00 96.38 177 ARG A O 1
ATOM 1358 N N . GLN A 1 178 ? -27.494 14.991 11.763 1.00 96.12 178 GLN A N 1
ATOM 1359 C CA . GLN A 1 178 ? -28.314 14.168 10.872 1.00 96.12 178 GLN A CA 1
ATOM 1360 C C . GLN A 1 178 ? -28.348 14.743 9.454 1.00 96.12 178 GLN A C 1
ATOM 1362 O O . GLN A 1 178 ? -28.183 13.995 8.492 1.00 96.12 178 GLN A O 1
ATOM 1367 N N . SER A 1 179 ? -28.498 16.063 9.311 1.00 95.75 179 SER A N 1
ATOM 1368 C CA . SER A 1 179 ? -28.473 16.705 7.996 1.00 95.75 179 SER A CA 1
ATOM 1369 C C . SER A 1 179 ? -27.093 16.624 7.342 1.00 95.75 179 SER A C 1
ATOM 1371 O O . SER A 1 179 ? -27.019 16.356 6.144 1.00 95.75 179 SER A O 1
ATOM 1373 N N . SER A 1 180 ? -26.003 16.767 8.107 1.00 96.12 180 SER A N 1
ATOM 1374 C CA . SER A 1 180 ? -24.647 16.598 7.572 1.00 96.12 180 SER A CA 1
ATOM 1375 C C . SER A 1 180 ? -24.390 15.158 7.122 1.00 96.12 180 SER A C 1
ATOM 1377 O O . SER A 1 180 ? -23.867 14.948 6.033 1.00 96.12 180 SER A O 1
ATOM 1379 N N . GLN A 1 181 ? -24.818 14.161 7.903 1.00 96.69 181 GLN A N 1
ATOM 1380 C CA . GLN A 1 181 ? -24.693 12.748 7.531 1.00 96.69 181 GLN A CA 1
ATOM 1381 C C . GLN A 1 181 ? -25.506 12.405 6.279 1.00 96.69 181 GLN A C 1
ATOM 1383 O O . GLN A 1 181 ? -24.988 11.733 5.390 1.00 96.69 181 GLN A O 1
ATOM 1388 N N . ALA A 1 182 ? -26.743 12.898 6.170 1.00 96.19 182 ALA A N 1
ATOM 1389 C CA . ALA A 1 182 ? -27.566 12.704 4.977 1.00 96.19 182 ALA A CA 1
ATOM 1390 C C . ALA A 1 182 ? -26.935 13.363 3.736 1.00 96.19 182 ALA A C 1
ATOM 1392 O O . ALA A 1 182 ? -26.898 12.765 2.659 1.00 96.19 182 ALA A O 1
ATOM 1393 N N . ALA A 1 183 ? -26.373 14.568 3.888 1.00 96.50 183 ALA A N 1
ATOM 1394 C CA . ALA A 1 183 ? -25.663 15.250 2.810 1.00 96.50 183 ALA A CA 1
ATOM 1395 C C . ALA A 1 183 ? -24.415 14.466 2.368 1.00 96.50 183 ALA A C 1
ATOM 1397 O O . ALA A 1 183 ? -24.236 14.229 1.172 1.00 96.50 183 ALA A O 1
ATOM 1398 N N . GLU A 1 184 ? -23.595 13.998 3.312 1.00 96.44 184 GLU A N 1
ATOM 1399 C CA . GLU A 1 184 ? -22.415 13.176 3.026 1.00 96.44 184 GLU A CA 1
ATOM 1400 C C . GLU A 1 184 ? -22.772 11.853 2.340 1.00 96.44 184 GLU A C 1
ATOM 1402 O O . GLU A 1 184 ? -22.095 11.456 1.392 1.00 96.44 184 GLU A O 1
ATOM 1407 N N . GLN A 1 185 ? -23.836 11.177 2.782 1.00 96.44 185 GLN A N 1
ATOM 1408 C CA . GLN A 1 185 ? -24.323 9.952 2.142 1.00 96.44 185 GLN A CA 1
ATOM 1409 C C . GLN A 1 185 ? -24.738 10.223 0.696 1.00 96.44 185 GLN A C 1
ATOM 1411 O O . GLN A 1 185 ? -24.242 9.557 -0.211 1.00 96.44 185 GLN A O 1
ATOM 1416 N N . SER A 1 186 ? -25.527 11.275 0.462 1.00 96.62 186 SER A N 1
ATOM 1417 C CA . SER A 1 186 ? -25.939 11.653 -0.894 1.00 96.62 186 SER A CA 1
ATOM 1418 C C . SER A 1 186 ? -24.751 12.015 -1.798 1.00 96.62 186 SER A C 1
ATOM 1420 O O . SER A 1 186 ? -24.757 11.706 -2.990 1.00 96.62 186 SER A O 1
ATOM 1422 N N . ALA A 1 187 ? -23.701 12.637 -1.248 1.00 97.19 187 ALA A N 1
ATOM 1423 C CA . ALA A 1 187 ? -22.487 12.961 -1.991 1.00 97.19 187 ALA A CA 1
ATOM 1424 C C . ALA A 1 187 ? -21.705 11.694 -2.373 1.00 97.19 187 ALA A C 1
ATOM 1426 O O . ALA A 1 187 ? -21.289 11.554 -3.524 1.00 97.19 187 ALA A O 1
ATOM 1427 N N . ARG A 1 188 ? -21.566 10.740 -1.441 1.00 96.94 188 ARG A N 1
ATOM 1428 C CA . ARG A 1 188 ? -20.911 9.444 -1.691 1.00 96.94 188 ARG A CA 1
ATOM 1429 C C . ARG A 1 188 ? -21.669 8.609 -2.718 1.00 96.94 188 ARG A C 1
ATOM 1431 O O . ARG A 1 188 ? -21.043 7.994 -3.578 1.00 96.94 188 ARG A O 1
ATOM 1438 N N . GLU A 1 189 ? -22.997 8.602 -2.658 1.00 96.81 189 GLU A N 1
ATOM 1439 C CA . GLU A 1 189 ? -23.839 7.902 -3.630 1.00 96.81 189 GLU A CA 1
ATOM 1440 C C . GLU A 1 189 ? -23.665 8.483 -5.034 1.00 96.81 189 GLU A C 1
ATOM 1442 O O . GLU A 1 189 ? -23.388 7.730 -5.969 1.00 96.81 189 GLU A O 1
ATOM 1447 N N . LYS A 1 190 ? -23.716 9.814 -5.176 1.00 97.31 190 LYS A N 1
ATOM 1448 C CA . LYS A 1 190 ? -23.464 10.498 -6.455 1.00 97.31 190 LYS A CA 1
ATOM 1449 C C . LYS A 1 190 ? -22.083 10.172 -7.014 1.00 97.31 190 LYS A C 1
ATOM 1451 O O . LYS A 1 190 ? -21.971 9.786 -8.175 1.00 97.31 190 LYS A O 1
ATOM 1456 N N . GLU A 1 191 ? -21.049 10.253 -6.181 1.00 97.50 191 GLU A N 1
ATOM 1457 C CA . GLU A 1 191 ? -19.684 9.920 -6.588 1.00 97.50 191 GLU A CA 1
ATOM 1458 C C . GLU A 1 191 ? -19.560 8.446 -7.012 1.00 97.50 191 GLU A C 1
ATOM 1460 O O . GLU A 1 191 ? -18.926 8.127 -8.020 1.00 97.50 191 GLU A O 1
ATOM 1465 N N . SER A 1 192 ? -20.191 7.527 -6.275 1.00 96.94 192 SER A N 1
ATOM 1466 C CA . SER A 1 192 ? -20.188 6.102 -6.617 1.00 96.94 192 SER A CA 1
ATOM 1467 C C . SER A 1 192 ? -20.899 5.827 -7.946 1.00 96.94 192 SER A C 1
ATOM 1469 O O . SER A 1 192 ? -20.392 5.060 -8.769 1.00 96.94 192 SER A O 1
ATOM 1471 N N . ALA A 1 193 ? -22.021 6.507 -8.196 1.00 97.69 193 ALA A N 1
ATOM 1472 C CA . ALA A 1 193 ? -22.781 6.402 -9.432 1.00 97.69 193 ALA A CA 1
ATOM 1473 C C . ALA A 1 193 ? -21.988 6.955 -10.624 1.00 97.69 193 ALA A C 1
ATOM 1475 O O . ALA A 1 193 ? -21.952 6.320 -11.680 1.00 97.69 193 ALA A O 1
ATOM 1476 N N . GLU A 1 194 ? -21.291 8.080 -10.448 1.00 97.69 194 GLU A N 1
ATOM 1477 C CA . GLU A 1 194 ? -20.420 8.664 -11.472 1.00 97.69 194 GLU A CA 1
ATOM 1478 C C . GLU A 1 194 ? -19.242 7.736 -11.802 1.00 97.69 194 GLU A C 1
ATOM 1480 O O . GLU A 1 194 ? -18.973 7.450 -12.973 1.00 97.69 194 GLU A O 1
ATOM 1485 N N . ARG A 1 195 ? -18.575 7.185 -10.779 1.00 97.31 195 ARG A N 1
ATOM 1486 C CA . ARG A 1 195 ? -17.495 6.203 -10.963 1.00 97.31 195 ARG A CA 1
ATOM 1487 C C . ARG A 1 195 ? -17.989 4.964 -11.713 1.00 97.31 195 ARG A C 1
ATOM 1489 O O . ARG A 1 195 ? -17.308 4.503 -12.630 1.00 97.31 195 ARG A O 1
ATOM 1496 N N . ALA A 1 196 ? -19.175 4.457 -11.373 1.00 97.50 196 ALA A N 1
ATOM 1497 C CA . ALA A 1 196 ? -19.789 3.322 -12.061 1.00 97.50 196 ALA A CA 1
ATOM 1498 C C . ALA A 1 196 ? -20.149 3.651 -13.520 1.00 97.50 196 ALA A C 1
ATOM 1500 O O . ALA A 1 196 ? -19.898 2.842 -14.413 1.00 97.50 196 ALA A O 1
ATOM 1501 N N . ALA A 1 197 ? -20.683 4.846 -13.791 1.00 97.75 197 ALA A N 1
ATOM 1502 C CA . ALA A 1 197 ? -20.979 5.300 -15.149 1.00 97.75 197 ALA A CA 1
ATOM 1503 C C . ALA A 1 197 ? -19.705 5.413 -16.001 1.00 97.75 197 ALA A C 1
ATOM 1505 O O . ALA A 1 197 ? -19.653 4.888 -17.113 1.00 97.75 197 ALA A O 1
ATOM 1506 N N . LYS A 1 198 ? -18.640 6.003 -15.449 1.00 97.94 198 LYS A N 1
ATOM 1507 C CA . LYS A 1 198 ? -17.339 6.113 -16.120 1.00 97.94 198 LYS A CA 1
ATOM 1508 C C . LYS A 1 198 ? -16.696 4.750 -16.379 1.00 97.94 198 LYS A C 1
ATOM 1510 O O . LYS A 1 198 ? -16.066 4.563 -17.418 1.00 97.94 198 LYS A O 1
ATOM 1515 N N . ALA A 1 199 ? -16.846 3.797 -15.458 1.00 97.62 199 ALA A N 1
ATOM 1516 C CA . ALA A 1 199 ? -16.366 2.431 -15.649 1.00 97.62 199 ALA A CA 1
ATOM 1517 C C . ALA A 1 199 ? -17.091 1.732 -16.810 1.00 97.62 199 ALA A C 1
ATOM 1519 O O . ALA A 1 199 ? -16.424 1.172 -17.677 1.00 97.62 199 ALA A O 1
ATOM 1520 N N . ARG A 1 200 ? -18.427 1.847 -16.878 1.00 97.56 200 ARG A N 1
ATOM 1521 C CA . ARG A 1 200 ? -19.225 1.328 -18.003 1.00 97.56 200 ARG A CA 1
ATOM 1522 C C . ARG A 1 200 ? -18.805 1.950 -19.334 1.00 97.56 200 ARG A C 1
ATOM 1524 O O . ARG A 1 200 ? -18.597 1.227 -20.300 1.00 97.56 200 ARG A O 1
ATOM 1531 N N . GLN A 1 201 ? -18.589 3.266 -19.369 1.00 97.75 201 GLN A N 1
ATOM 1532 C CA . GLN A 1 201 ? -18.131 3.939 -20.586 1.00 97.75 201 GLN A CA 1
ATOM 1533 C C . GLN A 1 201 ? -16.772 3.406 -21.059 1.00 97.75 201 GLN A C 1
ATOM 1535 O O . GLN A 1 201 ? -16.610 3.073 -22.227 1.00 97.75 201 GLN A O 1
ATOM 1540 N N . ARG A 1 202 ? -15.812 3.238 -20.140 1.00 97.69 202 ARG A N 1
ATOM 1541 C CA . ARG A 1 202 ? -14.493 2.673 -20.464 1.00 97.69 202 ARG A CA 1
ATOM 1542 C C . ARG A 1 202 ? -14.572 1.249 -21.007 1.00 97.69 202 ARG A C 1
ATOM 1544 O O . ARG A 1 202 ? -13.755 0.898 -21.850 1.00 97.69 202 ARG A O 1
ATOM 1551 N N . GLN A 1 203 ? -15.509 0.438 -20.516 1.00 97.12 203 GLN A N 1
ATOM 1552 C CA . GLN A 1 203 ? -15.727 -0.914 -21.034 1.00 97.12 203 GLN A CA 1
ATOM 1553 C C . GLN A 1 203 ? -16.220 -0.867 -22.482 1.00 97.12 203 GLN A C 1
ATOM 1555 O O . GLN A 1 203 ? -15.596 -1.478 -23.343 1.00 97.12 203 GLN A O 1
ATOM 1560 N N . LEU A 1 204 ? -17.240 -0.051 -22.765 1.00 98.00 204 LEU A N 1
ATOM 1561 C CA . LEU A 1 204 ? -17.760 0.130 -24.124 1.00 98.00 204 LEU A CA 1
ATOM 1562 C C . LEU A 1 204 ? -16.691 0.673 -25.086 1.00 98.00 204 LEU A C 1
ATOM 1564 O O . LEU A 1 204 ? -16.577 0.217 -26.222 1.00 98.00 204 LEU A O 1
ATOM 1568 N N . ASP A 1 205 ? -15.875 1.628 -24.637 1.00 97.56 205 ASP A N 1
ATOM 1569 C CA . ASP A 1 205 ? -14.785 2.178 -25.448 1.00 97.56 205 ASP A CA 1
ATOM 1570 C C . ASP A 1 205 ? -13.683 1.132 -25.698 1.00 97.56 205 ASP A C 1
ATOM 1572 O O . ASP A 1 205 ? -13.131 1.055 -26.798 1.00 97.56 205 ASP A O 1
ATOM 1576 N N . ALA A 1 206 ? -13.373 0.294 -24.702 1.00 97.88 206 ALA A N 1
ATOM 1577 C CA . ALA A 1 206 ? -12.402 -0.789 -24.838 1.00 97.88 206 ALA A CA 1
ATOM 1578 C C . ALA A 1 206 ? -12.879 -1.876 -25.815 1.00 97.88 206 ALA A C 1
ATOM 1580 O O . ALA A 1 206 ? -12.074 -2.360 -26.616 1.00 97.88 206 ALA A O 1
ATOM 1581 N N . GLU A 1 207 ? -14.169 -2.220 -25.785 1.00 97.62 207 GLU A N 1
ATOM 1582 C CA . GLU A 1 207 ? -14.807 -3.147 -26.727 1.00 97.62 207 GLU A CA 1
ATOM 1583 C C . GLU A 1 207 ? -14.741 -2.602 -28.155 1.00 97.62 207 GLU A C 1
ATOM 1585 O O . GLU A 1 207 ? -14.142 -3.243 -29.021 1.00 97.62 207 GLU A O 1
ATOM 1590 N N . LYS A 1 208 ? -15.197 -1.363 -28.381 1.00 98.00 208 LYS A N 1
ATOM 1591 C CA . LYS A 1 208 ? -15.102 -0.697 -29.695 1.00 98.00 208 LYS A CA 1
ATOM 1592 C C . LYS A 1 208 ? -13.664 -0.621 -30.207 1.00 98.00 208 LYS A C 1
ATOM 1594 O O . LYS A 1 208 ? -13.397 -0.877 -31.380 1.00 98.00 208 LYS A O 1
ATOM 1599 N N . ALA A 1 209 ? -12.705 -0.302 -29.337 1.00 97.62 209 ALA A N 1
ATOM 1600 C CA . ALA A 1 209 ? -11.293 -0.262 -29.709 1.00 97.62 209 ALA A CA 1
ATOM 1601 C C . ALA A 1 209 ? -10.716 -1.660 -30.004 1.00 97.62 209 ALA A C 1
ATOM 1603 O O . ALA A 1 209 ? -9.771 -1.787 -30.785 1.00 97.62 209 ALA A O 1
ATOM 1604 N N . SER A 1 210 ? -11.227 -2.716 -29.367 1.00 96.69 210 SER A N 1
ATOM 1605 C CA . SER A 1 210 ? -10.869 -4.109 -29.668 1.00 96.69 210 SER A CA 1
ATOM 1606 C C . SER A 1 210 ? -11.394 -4.519 -31.044 1.00 96.69 210 SER A C 1
ATOM 1608 O O . SER A 1 210 ? -10.625 -5.016 -31.867 1.00 96.69 210 SER A O 1
ATOM 1610 N N . GLU A 1 211 ? -12.662 -4.225 -31.333 1.00 97.19 211 GLU A N 1
ATOM 1611 C CA . GLU A 1 211 ? -13.296 -4.481 -32.631 1.00 97.19 211 GLU A CA 1
ATOM 1612 C C . GLU A 1 211 ? -12.597 -3.728 -33.764 1.00 97.19 211 GLU A C 1
ATOM 1614 O O . GLU A 1 211 ? -12.226 -4.332 -34.769 1.00 97.19 211 GLU A O 1
ATOM 1619 N N . ALA A 1 212 ? -12.305 -2.437 -33.576 1.00 97.56 212 ALA A N 1
ATOM 1620 C CA . ALA A 1 212 ? -11.578 -1.637 -34.560 1.00 97.56 212 ALA A CA 1
ATOM 1621 C C . ALA A 1 212 ? -10.175 -2.199 -34.849 1.00 97.56 212 ALA A C 1
ATOM 1623 O O . ALA A 1 212 ? -9.728 -2.213 -35.998 1.00 97.56 212 ALA A O 1
ATOM 1624 N N . ARG A 1 213 ? -9.477 -2.706 -33.822 1.00 96.94 213 ARG A N 1
ATOM 1625 C CA . ARG A 1 213 ? -8.166 -3.355 -33.984 1.00 96.94 213 ARG A CA 1
ATOM 1626 C C . ARG A 1 213 ? -8.261 -4.674 -34.746 1.00 96.94 213 ARG A C 1
ATOM 1628 O O . ARG A 1 213 ? -7.405 -4.920 -35.593 1.00 96.94 213 ARG A O 1
ATOM 1635 N N . ARG A 1 214 ? -9.284 -5.491 -34.472 1.00 96.69 214 ARG A N 1
ATOM 1636 C CA . ARG A 1 214 ? -9.557 -6.730 -35.222 1.00 96.69 214 ARG A CA 1
ATOM 1637 C C . ARG A 1 214 ? -9.851 -6.415 -36.687 1.00 96.69 214 ARG A C 1
ATOM 1639 O O . ARG A 1 214 ? -9.130 -6.885 -37.552 1.00 96.69 214 ARG A O 1
ATOM 1646 N N . ALA A 1 215 ? -10.775 -5.492 -36.952 1.00 97.31 215 ALA A N 1
ATOM 1647 C CA . ALA A 1 215 ? -11.121 -5.084 -38.311 1.00 97.31 215 ALA A CA 1
ATOM 1648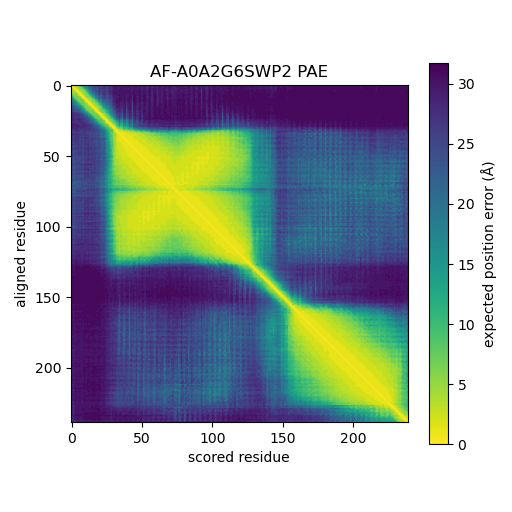 C C . ALA A 1 215 ? -9.920 -4.520 -39.092 1.00 97.31 215 ALA A C 1
ATOM 1650 O O . ALA A 1 215 ? -9.779 -4.779 -40.285 1.00 97.31 215 ALA A O 1
ATOM 1651 N N . ARG A 1 216 ? -9.034 -3.755 -38.435 1.00 97.12 216 ARG A N 1
ATOM 1652 C CA . ARG A 1 216 ? -7.794 -3.272 -39.060 1.00 97.12 216 ARG A CA 1
ATOM 1653 C C . ARG A 1 216 ? -6.855 -4.426 -39.417 1.00 97.12 216 ARG A C 1
ATOM 1655 O O . ARG A 1 216 ? -6.370 -4.463 -40.541 1.00 97.12 216 ARG A O 1
ATOM 1662 N N . ARG A 1 217 ? -6.634 -5.360 -38.488 1.00 95.75 217 ARG A N 1
ATOM 1663 C CA . ARG A 1 217 ? -5.811 -6.559 -38.713 1.00 95.75 217 ARG A CA 1
ATOM 1664 C C . ARG A 1 217 ? -6.347 -7.404 -39.866 1.00 95.75 217 ARG A C 1
ATOM 1666 O O . ARG A 1 217 ? -5.564 -7.816 -40.712 1.00 95.75 217 ARG A O 1
ATOM 1673 N N . ASP A 1 218 ? -7.659 -7.608 -39.923 1.00 94.12 218 ASP A N 1
ATOM 1674 C CA . ASP A 1 218 ? -8.300 -8.403 -40.973 1.00 94.12 218 ASP A CA 1
ATOM 1675 C C . ASP A 1 218 ? -8.144 -7.735 -42.349 1.00 94.12 218 ASP A C 1
ATOM 1677 O O . ASP A 1 218 ? -7.830 -8.404 -43.333 1.00 94.12 218 ASP A O 1
ATOM 1681 N N . LYS A 1 219 ? -8.277 -6.400 -42.420 1.00 95.56 219 LYS A N 1
ATOM 1682 C CA . LYS A 1 219 ? -8.013 -5.627 -43.648 1.00 95.56 219 LYS A CA 1
ATOM 1683 C C . LYS A 1 219 ? -6.555 -5.722 -44.091 1.00 95.56 219 LYS A C 1
ATOM 1685 O O . LYS A 1 219 ? -6.304 -5.973 -45.264 1.00 95.56 219 LYS A O 1
ATOM 1690 N N . GLU A 1 220 ? -5.610 -5.542 -43.171 1.00 93.62 220 GLU A N 1
ATOM 1691 C CA . GLU A 1 220 ? -4.173 -5.653 -43.459 1.00 93.62 220 GLU A CA 1
ATOM 1692 C C . GLU A 1 220 ? -3.808 -7.066 -43.935 1.00 93.62 220 GLU A C 1
ATOM 1694 O O . GLU A 1 220 ? -3.040 -7.223 -44.884 1.00 93.62 220 GLU A O 1
ATOM 1699 N N . GLN A 1 221 ? -4.402 -8.098 -43.331 1.00 90.75 221 GLN A N 1
ATOM 1700 C CA . GLN A 1 221 ? -4.212 -9.486 -43.744 1.00 90.75 221 GLN A CA 1
ATOM 1701 C C . GLN A 1 221 ? -4.808 -9.760 -45.133 1.00 90.75 221 GLN A C 1
ATOM 1703 O O . GLN A 1 221 ? -4.163 -10.425 -45.941 1.00 90.75 221 GLN A O 1
ATOM 1708 N N . ALA A 1 222 ? -5.997 -9.229 -45.436 1.00 91.25 222 ALA A N 1
ATOM 1709 C CA . ALA A 1 222 ? -6.618 -9.356 -46.755 1.00 91.25 222 ALA A CA 1
ATOM 1710 C C . ALA A 1 222 ? -5.815 -8.635 -47.851 1.00 91.25 222 ALA A C 1
ATOM 1712 O O . ALA A 1 222 ? -5.629 -9.192 -48.930 1.00 91.25 222 ALA A O 1
ATOM 1713 N N . GLN A 1 223 ? -5.300 -7.435 -47.563 1.00 92.88 223 GLN A N 1
ATOM 1714 C CA . GLN A 1 223 ? -4.410 -6.698 -48.468 1.00 92.88 223 GLN A CA 1
ATOM 1715 C C . GLN A 1 223 ? -3.111 -7.469 -48.707 1.00 92.88 223 GLN A C 1
ATOM 1717 O O . GLN A 1 223 ? -2.770 -7.745 -49.848 1.00 92.88 223 GLN A O 1
ATOM 1722 N N . SER A 1 224 ? -2.462 -7.938 -47.637 1.00 89.62 224 SER A N 1
ATOM 1723 C CA . SER A 1 224 ? -1.235 -8.737 -47.743 1.00 89.62 224 SER A CA 1
ATOM 1724 C C . SER A 1 224 ? -1.442 -10.011 -48.571 1.00 89.62 224 SER A C 1
ATOM 1726 O O . SER A 1 224 ? -0.567 -10.398 -49.342 1.00 89.62 224 SER A O 1
ATOM 1728 N N . ALA A 1 225 ? -2.603 -10.662 -48.433 1.00 89.00 225 ALA A N 1
ATOM 1729 C CA . ALA A 1 225 ? -2.960 -11.832 -49.229 1.00 89.00 225 ALA A CA 1
ATOM 1730 C C . ALA A 1 225 ? -3.200 -11.484 -50.710 1.00 89.00 225 ALA A C 1
ATOM 1732 O O . ALA A 1 225 ? -2.778 -12.247 -51.578 1.00 89.00 225 ALA A O 1
ATOM 1733 N N . ALA A 1 226 ? -3.832 -10.340 -51.002 1.00 91.19 226 ALA A N 1
ATOM 1734 C CA . ALA A 1 226 ? -4.001 -9.835 -52.367 1.00 91.19 226 ALA A CA 1
ATOM 1735 C C . ALA A 1 226 ? -2.654 -9.481 -53.025 1.00 91.19 226 ALA A C 1
ATOM 1737 O O . ALA A 1 226 ? -2.466 -9.753 -54.208 1.00 91.19 226 ALA A O 1
ATOM 1738 N N . ASP A 1 227 ? -1.698 -8.981 -52.239 1.00 92.88 227 ASP A N 1
ATOM 1739 C CA . ASP A 1 227 ? -0.319 -8.696 -52.660 1.00 92.88 227 ASP A CA 1
ATOM 1740 C C . ASP A 1 227 ? 0.560 -9.968 -52.762 1.00 92.88 227 ASP A C 1
ATOM 1742 O O . ASP A 1 227 ? 1.741 -9.901 -53.106 1.00 92.88 227 ASP A O 1
ATOM 1746 N N . GLY A 1 228 ? -0.001 -11.154 -52.485 1.00 89.06 228 GLY A N 1
ATOM 1747 C CA . GLY A 1 228 ? 0.670 -12.451 -52.640 1.00 89.06 228 GLY A CA 1
ATOM 1748 C C . GLY A 1 228 ? 1.549 -12.885 -51.460 1.00 89.06 228 GLY A C 1
ATOM 1749 O O . GLY A 1 228 ? 2.287 -13.870 -51.568 1.00 89.06 228 GLY A O 1
ATOM 1750 N N . HIS A 1 229 ? 1.483 -12.198 -50.317 1.00 86.44 229 HIS A N 1
ATOM 1751 C CA . HIS A 1 229 ? 2.221 -12.583 -49.114 1.00 86.44 229 HIS A CA 1
ATOM 1752 C C . HIS A 1 229 ? 1.550 -13.762 -48.390 1.00 86.44 229 HIS A C 1
ATOM 1754 O O . HIS A 1 229 ? 0.352 -13.755 -48.108 1.00 86.44 229 HIS A O 1
ATOM 1760 N N . LYS A 1 230 ? 2.338 -14.791 -48.048 1.00 80.81 230 LYS A N 1
ATOM 1761 C CA . LYS A 1 230 ? 1.856 -15.960 -47.291 1.00 80.81 230 LYS A CA 1
ATOM 1762 C C . LYS A 1 230 ? 1.707 -15.612 -45.800 1.00 80.81 230 LYS A C 1
ATOM 1764 O O . LYS A 1 230 ? 2.605 -14.967 -45.255 1.00 80.81 230 LYS A O 1
ATOM 1769 N N . PRO A 1 231 ? 0.630 -16.053 -45.118 1.00 77.75 231 PRO A N 1
ATOM 1770 C CA . PRO A 1 231 ? 0.474 -15.828 -43.684 1.00 77.75 231 PRO A CA 1
ATOM 1771 C C . PRO A 1 231 ? 1.578 -16.542 -42.893 1.00 77.75 231 PRO A C 1
ATOM 1773 O O . PRO A 1 231 ? 2.058 -17.606 -43.289 1.00 77.75 231 PRO A O 1
ATOM 1776 N N . ALA A 1 232 ? 1.969 -15.955 -41.760 1.00 78.88 232 ALA A N 1
ATOM 1777 C CA . ALA A 1 232 ? 2.940 -16.562 -40.857 1.00 78.88 232 ALA A CA 1
ATOM 1778 C C . ALA A 1 232 ? 2.420 -17.903 -40.306 1.00 78.88 232 ALA A C 1
ATOM 1780 O O . ALA A 1 232 ? 1.229 -18.044 -40.019 1.00 78.88 232 ALA A O 1
ATOM 1781 N N . ALA A 1 233 ? 3.317 -18.879 -40.142 1.00 81.06 233 ALA A N 1
ATOM 1782 C CA . ALA A 1 233 ? 2.983 -20.172 -39.552 1.00 81.06 233 ALA A CA 1
ATOM 1783 C C . ALA A 1 233 ? 2.459 -20.001 -38.114 1.00 81.06 233 ALA A C 1
ATOM 1785 O O . ALA A 1 233 ? 2.980 -19.186 -37.348 1.00 81.06 233 ALA A O 1
ATOM 1786 N N . SER A 1 234 ? 1.431 -20.769 -37.740 1.00 79.81 234 SER A N 1
ATOM 1787 C CA . SER A 1 234 ? 0.907 -20.770 -36.372 1.00 79.81 234 SER A CA 1
ATOM 1788 C C . SER A 1 234 ? 1.968 -21.257 -35.388 1.00 79.81 234 SER A C 1
ATOM 1790 O O . SER A 1 234 ? 2.705 -22.200 -35.682 1.00 79.81 234 SER A O 1
ATOM 1792 N N . LEU A 1 235 ? 2.020 -20.640 -34.207 1.00 79.44 235 LEU A N 1
ATOM 1793 C CA . LEU A 1 235 ? 2.902 -21.091 -33.133 1.00 79.44 235 LEU A CA 1
ATOM 1794 C C . LEU A 1 235 ? 2.561 -22.539 -32.728 1.00 79.44 235 LEU A C 1
ATOM 1796 O O . LEU A 1 235 ? 1.380 -22.904 -32.737 1.00 79.44 235 LEU A O 1
ATOM 1800 N N . PRO A 1 236 ? 3.565 -23.358 -32.368 1.00 79.94 236 PRO A N 1
ATOM 1801 C CA . PRO A 1 236 ? 3.337 -24.720 -31.903 1.00 79.94 236 PRO A CA 1
ATOM 1802 C C . PRO A 1 236 ? 2.489 -24.713 -30.626 1.00 79.94 236 PRO A C 1
ATOM 1804 O O . PRO A 1 236 ? 2.705 -23.901 -29.725 1.00 79.94 236 PRO A O 1
ATOM 1807 N N . THR A 1 237 ? 1.511 -25.613 -30.556 1.00 76.44 237 THR A N 1
ATOM 1808 C CA . THR A 1 237 ? 0.684 -25.806 -29.361 1.00 76.44 237 THR A CA 1
ATOM 1809 C C . THR A 1 237 ? 1.549 -26.460 -28.274 1.00 76.44 237 THR A C 1
ATOM 1811 O O . THR A 1 237 ? 2.207 -27.458 -28.574 1.00 76.44 237 THR A O 1
ATOM 1814 N N . PRO A 1 238 ? 1.623 -25.905 -27.050 1.00 75.25 238 PRO A N 1
ATOM 1815 C CA . PRO A 1 238 ? 2.389 -26.524 -25.967 1.00 75.25 238 PRO A CA 1
ATOM 1816 C C . PRO A 1 238 ? 1.795 -27.899 -25.583 1.00 75.25 238 PRO A C 1
ATOM 1818 O O . PRO A 1 238 ? 0.585 -28.073 -25.753 1.00 75.25 238 PRO A O 1
ATOM 1821 N N . PRO A 1 239 ? 2.629 -28.854 -25.114 1.00 71.62 239 PRO A N 1
ATOM 1822 C CA . PRO A 1 239 ? 2.211 -30.217 -24.765 1.00 71.62 239 PRO A CA 1
ATOM 1823 C C . PRO A 1 239 ? 1.285 -30.280 -23.546 1.00 71.62 239 PRO A C 1
ATOM 1825 O O . PRO A 1 239 ? 1.390 -29.391 -22.667 1.00 71.62 239 PRO A O 1
#

Secondary structure (DSSP, 8-state):
---------------------------------HHHHHHHHHHHHHHHHHHHHHHHHHHHHHHHHHHHHHTTSS-HHHHHHHHHHHHHHHHHHHHHHHHHHHHHHHHHHHHHHHHHHHHHHHHHHHHS-TTSTTTTTT--S-PPP--S--------HHHHHHHHHHHHHHHHHHHHHHHHHHHHHHHHHHHHHHHHHHHHHHHHHHHHHHHHHHHHHHHHHHHHHHTTPPPPPPPPPP-

Foldseek 3Di:
DDDDDDDDDDDDDDPDPPCPDPPPVPPPPPPQPPVRVVVVLVVVLVVLVVVLVVVLVVLVVVLVVQLVVLVVDPPSVVSNVVSVVVSVVSVVVSVVVVVVSVVVVVVVVVVVVVVVVVVVVVVVVVVQPPVNVVVVVPPPDDDDDPDDDPPCPPPDVVVVVVVVVVVVVVVVVVVVVVVVVVVVVVVVVVVVVVVVVVVVVVVVVVVVVVVVVVVVVVVVVVVCVVVVHDDDDDDDDDD